Protein 1RO5 (pdb70)

Foldseek 3Di:
DFDKDKDKFKPVPDDPVLQQLLQLLLCVVCPPQAQQPWDADPSGTDDVVSVVTWMKMFMDGPRHTFWMKIKAAQLDDDCCVPPVVVLLVPPDRDHDRQEIEIESTGGHDDDPPPPDDLVVVLVVVLVVLVVSVVSNHFKYKYKAAPVVQVSQVVLQWDKDFSDAFDDRRNTRIHMMITTSDFRRCCSRPVGHDDDDD

GO terms:
  GO:0007165 signal transduction (P, IDA)

Secondary structure (P-SEA, 3-state):
cccccccccccccccaaaaaaaaaaaaaccccccccccccccccccccccccbbbbbbbbcccccccbbbbbbcccccccccccccccccccccccccbbbbccccccccccccccaaaaaaaaaaaaaaaaaaacccbbbbbccaaaaaaaaaaccccccccccccccccbbbbbbbbccaaaaaacccccccccc

Organism: Pseudomonas aeruginosa (strain ATCC 15692 / DSM 22644 / CIP 104116 / JCM 14847 / LMG 12228 / 1C / PRS 101 / PAO1) (NCBI:txid208964)

Radius of gyration: 16.01 Å; Cα contacts (8 Å, |Δi|>4): 377; chains: 1; bounding box: 44×38×42 Å

Nearest PDB structures (foldseek):
  1ro5-assembly1_A  TM=1.005E+00  e=5.277E-44  Pseudomonas aeruginosa
  6wn0-assembly1_A  TM=8.488E-01  e=1.554E-10  Rhodopseudomonas palustris
  1k4j-assembly1_A  TM=7.113E-01  e=9.166E-08  Pantoea stewartii subsp. stewartii
  1kzf-assembly1_A  TM=7.007E-01  e=1.040E-07  Pantoea stewartii subsp. stewartii
  2g0b-assembly1_A  TM=6.571E-01  e=1.618E-07  uncultured bacterium

CATH classification: 3.40.630.30

InterPro domains:
  IPR001690 Autoinducer synthase [PF00765] (13-184)
  IPR001690 Autoinducer synthase [PR01549] (18-37)
  IPR001690 Autoinducer synthase [PR01549] (64-82)
  IPR001690 Autoinducer synthase [PR01549] (97-109)
  IPR001690 Autoinducer synthase [PR01549] (142-163)
  IPR001690 Autoinducer synthase [PS51187] (1-189)
  IPR001690 Autoinducer synthase [PTHR39322] (1-197)
  IPR016181 Acyl-CoA N-acyltransferase [SSF55729] (7-191)
  IPR018311 Autoinducer synthesis, conserved site [PS00949] (22-47)

Solvent-accessible surface area: 10135 Å² total; per-residue (Å²): 101,92,108,56,77,52,67,38,2,151,56,174,124,10,88,161,176,18,4,17,67,1,2,94,5,2,7,122,46,7,124,151,68,171,46,10,90,34,55,66,92,118,113,42,0,43,27,55,27,5,90,74,89,0,30,0,0,0,3,20,16,101,68,75,10,10,0,1,10,1,0,2,45,0,74,26,64,0,3,0,62,79,28,5,63,88,1,12,66,84,107,158,17,27,84,22,94,72,34,11,0,1,5,10,37,0,22,45,112,48,191,146,29,77,68,46,122,78,61,8,13,54,56,2,16,85,21,1,0,122,51,0,43,68,72,90,3,92,12,0,1,0,11,8,25,12,45,39,18,87,45,7,99,177,50,26,9,40,24,52,81,5,14,85,65,67,167,18,16,160,43,129,0,0,1,0,70,0,58,4,60,54,112,0,21,86,35,4,73,68,26,93,52,111,77,153,254

Sequence (197 aa):
GSHMIVQIGRREEFDKKLLGEMHKLRAQVFKERKGWDVSVIDEMEIDGYDALSPYYMLIQEDGQVFGCWRILDTTGPYMLKNTFPELLHGKEAPCSPHIWELSRFAINSGQKGSLGFSDCTLEAMRALARYSLQNDIQTLVTVTTVGVEKMMIRAGLDVSRFGPHLKIGIERAVALRIELNAKTQIALYGGVLVEQR

Structure (mmCIF, N/CA/C/O backbone):
data_1RO5
#
_entry.id   1RO5
#
_cell.length_a   154.900
_cell.length_b   154.900
_cell.length_c   154.900
_cell.angle_alpha   90.00
_cell.angle_beta   90.00
_cell.angle_gamma   90.00
#
_symmetry.space_group_name_H-M   'F 2 3'
#
loop_
_entity.id
_entity.type
_entity.pdbx_description
1 polymer 'Autoinducer synthesis protein lasI'
2 non-polymer 'SULFATE ION'
3 non-polymer 'ZINC ION'
4 water water
#
loop_
_atom_site.group_PDB
_atom_site.id
_atom_site.type_symbol
_atom_site.label_atom_id
_atom_site.label_alt_id
_atom_site.label_comp_id
_atom_site.label_asym_id
_atom_site.label_entity_id
_atom_site.label_seq_id
_atom_site.pdbx_PDB_ins_code
_atom_site.Cartn_x
_atom_site.Cartn_y
_atom_site.Cartn_z
_atom_site.occupancy
_atom_site.B_iso_or_equiv
_atom_site.auth_seq_id
_atom_site.auth_comp_id
_atom_site.auth_asym_id
_atom_site.auth_atom_id
_atom_site.pdbx_PDB_model_num
ATOM 1 N N . GLY A 1 1 ? 26.565 -28.574 -5.453 1.00 40.65 397 GLY A N 1
ATOM 2 C CA . GLY A 1 1 ? 26.841 -29.829 -4.647 1.00 43.16 397 GLY A CA 1
ATOM 3 C C . GLY A 1 1 ? 28.143 -30.562 -4.980 1.00 44.26 397 GLY A C 1
ATOM 4 O O . GLY A 1 1 ? 28.545 -31.489 -4.185 1.00 43.75 397 GLY A O 1
ATOM 5 N N . SER A 1 2 ? 28.779 -30.179 -6.124 1.00 43.10 398 SER A N 1
ATOM 6 C CA . SER A 1 2 ? 30.092 -30.753 -6.588 1.00 46.05 398 SER A CA 1
ATOM 7 C C . SER A 1 2 ? 30.422 -30.092 -7.903 1.00 44.96 398 SER A C 1
ATOM 8 O O . SER A 1 2 ? 31.387 -30.427 -8.571 1.00 46.76 398 SER A O 1
ATOM 11 N N . HIS A 1 3 ? 29.561 -29.196 -8.301 1.00 43.01 399 HIS A N 1
ATOM 12 C CA . HIS A 1 3 ? 29.782 -28.448 -9.496 1.00 41.85 399 HIS A CA 1
ATOM 13 C C . HIS A 1 3 ? 30.526 -27.087 -9.206 1.00 43.61 399 HIS A C 1
ATOM 14 O O . HIS A 1 3 ? 30.767 -26.737 -8.056 1.00 44.73 399 HIS A O 1
ATOM 21 N N . MET A 1 4 ? 30.866 -26.376 -10.287 1.00 43.60 1 MET A N 1
ATOM 22 C CA . MET A 1 4 ? 31.464 -25.070 -10.222 1.00 46.12 1 MET A CA 1
ATOM 23 C C . MET A 1 4 ? 30.404 -23.972 -10.244 1.00 46.00 1 MET A C 1
ATOM 24 O O . MET A 1 4 ? 29.424 -24.018 -11.071 1.00 43.44 1 MET A O 1
ATOM 29 N N . ILE A 1 5 ? 30.569 -23.004 -9.311 1.00 44.71 2 ILE A N 1
ATOM 30 C CA . ILE A 1 5 ? 29.690 -21.832 -9.263 1.00 43.52 2 ILE A CA 1
ATOM 31 C C . ILE A 1 5 ? 30.580 -20.658 -9.591 1.00 44.93 2 ILE A C 1
ATOM 32 O O . ILE A 1 5 ? 31.705 -20.508 -9.012 1.00 44.89 2 ILE A O 1
ATOM 37 N N . VAL A 1 6 ? 30.115 -19.801 -10.498 1.00 43.52 3 VAL A N 1
ATOM 38 C CA . VAL A 1 6 ? 30.838 -18.559 -10.784 1.00 42.77 3 VAL A CA 1
ATOM 39 C C . VAL A 1 6 ? 29.935 -17.368 -10.386 1.00 44.05 3 VAL A C 1
ATOM 40 O O . VAL A 1 6 ? 28.814 -17.308 -10.863 1.00 46.68 3 VAL A O 1
ATOM 44 N N . GLN A 1 7 ? 30.363 -16.452 -9.513 1.00 41.89 4 GLN A N 1
ATOM 45 C CA . GLN A 1 7 ? 29.647 -15.212 -9.332 1.00 42.36 4 GLN A CA 1
ATOM 46 C C . GLN A 1 7 ? 30.369 -13.930 -9.801 1.00 40.79 4 GLN A C 1
ATOM 47 O O . GLN A 1 7 ? 31.558 -13.729 -9.562 1.00 39.99 4 GLN A O 1
ATOM 53 N N . ILE A 1 8 ? 29.631 -13.056 -10.442 1.00 40.82 5 ILE A N 1
ATOM 54 C CA . ILE A 1 8 ? 30.140 -11.804 -10.845 1.00 43.47 5 ILE A CA 1
ATOM 55 C C . ILE A 1 8 ? 29.220 -10.674 -10.413 1.00 46.69 5 ILE A C 1
ATOM 56 O O . ILE A 1 8 ? 28.030 -10.679 -10.737 1.00 49.06 5 ILE A O 1
ATOM 61 N N . GLY A 1 9 ? 29.761 -9.704 -9.664 1.00 46.64 6 GLY A N 1
ATOM 62 C CA . GLY A 1 9 ? 28.979 -8.608 -9.151 1.00 44.40 6 GLY A CA 1
ATOM 63 C C . GLY A 1 9 ? 29.872 -7.556 -8.499 1.00 45.16 6 GLY A C 1
ATOM 64 O O . GLY A 1 9 ? 31.086 -7.743 -8.295 1.00 44.84 6 GLY A O 1
ATOM 65 N N . ARG A 1 10 ? 29.241 -6.473 -8.111 1.00 44.67 7 ARG A N 1
ATOM 66 C CA . ARG A 1 10 ? 29.873 -5.378 -7.448 1.00 45.45 7 ARG A CA 1
ATOM 67 C C . ARG A 1 10 ? 30.169 -5.829 -6.046 1.00 43.44 7 ARG A C 1
ATOM 68 O O . ARG A 1 10 ? 29.497 -6.706 -5.566 1.00 41.65 7 ARG A O 1
ATOM 76 N N . ARG A 1 11 ? 31.229 -5.266 -5.471 1.00 41.08 8 ARG A N 1
ATOM 77 C CA . ARG A 1 11 ? 31.694 -5.586 -4.139 1.00 42.91 8 ARG A CA 1
ATOM 78 C C . ARG A 1 11 ? 30.570 -5.620 -3.157 1.00 46.04 8 ARG A C 1
ATOM 79 O O . ARG A 1 11 ? 30.525 -6.543 -2.394 1.00 45.85 8 ARG A O 1
ATOM 87 N N . GLU A 1 12 ? 29.763 -4.548 -3.124 1.00 50.25 9 GLU A N 1
ATOM 88 C CA . GLU A 1 12 ? 28.569 -4.415 -2.290 1.00 55.76 9 GLU A CA 1
ATOM 89 C C . GLU A 1 12 ? 27.662 -5.662 -2.430 1.00 56.37 9 GLU A C 1
ATOM 90 O O . GLU A 1 12 ? 27.160 -6.098 -1.416 1.00 57.61 9 GLU A O 1
ATOM 96 N N . GLU A 1 13 ? 27.469 -6.242 -3.633 1.00 55.43 10 GLU A N 1
ATOM 97 C CA . GLU A 1 13 ? 26.668 -7.490 -3.777 1.00 55.70 10 GLU A CA 1
ATOM 98 C C . GLU A 1 13 ? 27.225 -8.790 -3.083 1.00 56.52 10 GLU A C 1
ATOM 99 O O . GLU A 1 13 ? 26.586 -9.838 -3.147 1.00 56.70 10 GLU A O 1
ATOM 105 N N . PHE A 1 14 ? 28.392 -8.770 -2.427 1.00 53.67 11 PHE A N 1
ATOM 106 C CA . PHE A 1 14 ? 28.887 -10.050 -1.933 1.00 51.56 11 PHE A CA 1
ATOM 107 C C . PHE A 1 14 ? 28.931 -9.926 -0.439 1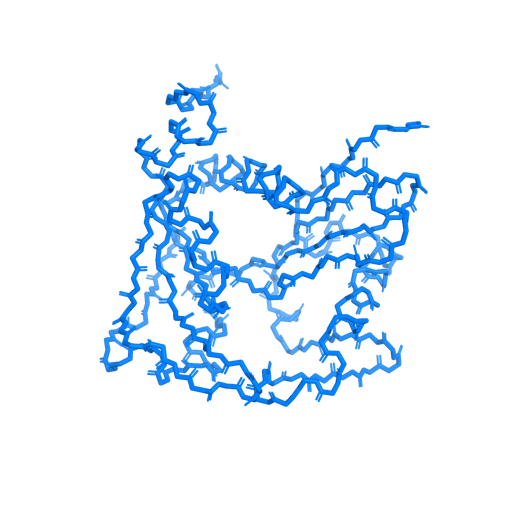.00 53.06 11 PHE A C 1
ATOM 108 O O . PHE A 1 14 ? 29.149 -8.812 0.066 1.00 52.11 11 PHE A O 1
ATOM 116 N N . ASP A 1 15 ? 28.777 -11.084 0.228 1.00 53.58 12 ASP A N 1
ATOM 117 C CA . ASP A 1 15 ? 28.639 -11.251 1.665 1.00 56.95 12 ASP A CA 1
ATOM 118 C C . ASP A 1 15 ? 30.012 -11.000 2.225 1.00 56.36 12 ASP A C 1
ATOM 119 O O . ASP A 1 15 ? 30.979 -11.592 1.735 1.00 57.16 12 ASP A O 1
ATOM 124 N N . LYS A 1 16 ? 30.113 -10.168 3.245 1.00 56.60 13 LYS A N 1
ATOM 125 C CA . LYS A 1 16 ? 31.371 -9.956 4.013 1.00 58.48 13 LYS A CA 1
ATOM 126 C C . LYS A 1 16 ? 32.248 -11.186 4.212 1.00 57.91 13 LYS A C 1
ATOM 127 O O . LYS A 1 16 ? 33.451 -11.070 4.443 1.00 57.79 13 LYS A O 1
ATOM 133 N N . LYS A 1 17 ? 31.644 -12.368 4.135 1.00 57.80 14 LYS A N 1
ATOM 134 C CA . LYS A 1 17 ? 32.344 -13.635 4.359 1.00 57.23 14 LYS A CA 1
ATOM 135 C C . LYS A 1 17 ? 32.974 -14.090 3.084 1.00 52.04 14 LYS A C 1
ATOM 136 O O . LYS A 1 17 ? 34.038 -14.618 3.096 1.00 51.51 14 LYS A O 1
ATOM 142 N N . LEU A 1 18 ? 32.236 -14.028 1.998 1.00 48.63 15 LEU A N 1
ATOM 143 C CA . LEU A 1 18 ? 32.820 -14.368 0.734 1.00 45.62 15 LEU A CA 1
ATOM 144 C C . LEU A 1 18 ? 34.005 -13.419 0.464 1.00 42.91 15 LEU A C 1
ATOM 145 O O . LEU A 1 18 ? 35.074 -13.912 0.082 1.00 42.77 15 LEU A O 1
ATOM 150 N N . LEU A 1 19 ? 33.820 -12.108 0.744 1.00 39.20 16 LEU A N 1
ATOM 151 C CA . LEU A 1 19 ? 34.845 -11.099 0.462 1.00 37.95 16 LEU A CA 1
ATOM 152 C C . LEU A 1 19 ? 36.046 -11.461 1.259 1.00 36.66 16 LEU A C 1
ATOM 153 O O . LEU A 1 19 ? 37.211 -11.344 0.774 1.00 33.75 16 LEU A O 1
ATOM 158 N N . GLY A 1 20 ? 35.819 -11.969 2.466 1.00 38.10 17 GLY A N 1
ATOM 159 C CA . GLY A 1 20 ? 36.980 -12.247 3.340 1.00 36.26 17 GLY A CA 1
ATOM 160 C C . GLY A 1 20 ? 37.704 -13.436 2.763 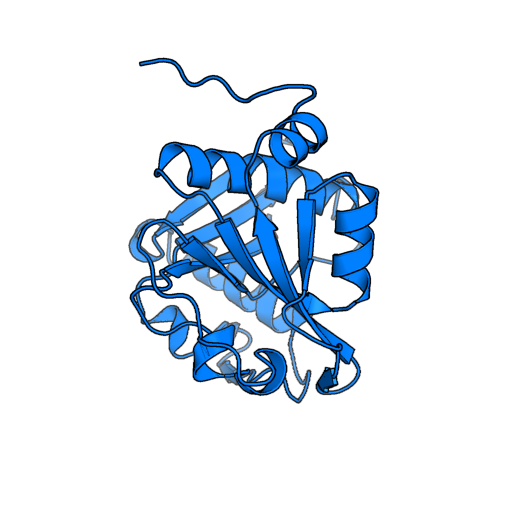1.00 36.11 17 GLY A C 1
ATOM 161 O O . GLY A 1 20 ? 38.916 -13.425 2.709 1.00 34.28 17 GLY A O 1
ATOM 162 N N . GLU A 1 21 ? 37.004 -14.434 2.212 1.00 36.65 18 GLU A N 1
ATOM 163 C CA . GLU A 1 21 ? 37.732 -15.579 1.605 1.00 37.99 18 GLU A CA 1
ATOM 164 C C . GLU A 1 21 ? 38.475 -15.170 0.311 1.00 34.99 18 GLU A C 1
ATOM 165 O O . GLU A 1 21 ? 39.538 -15.721 0.056 1.00 34.28 18 GLU A O 1
ATOM 171 N N . MET A 1 22 ? 37.880 -14.270 -0.505 1.00 31.78 19 MET A N 1
ATOM 172 C CA . MET A 1 22 ? 38.521 -13.744 -1.727 1.00 31.21 19 MET A CA 1
ATOM 173 C C . MET A 1 22 ? 39.863 -13.075 -1.418 1.00 32.71 19 MET A C 1
ATOM 174 O O . MET A 1 22 ? 40.926 -13.376 -1.993 1.00 32.15 19 MET A O 1
ATOM 179 N N . HIS A 1 23 ? 39.848 -12.210 -0.405 1.00 32.86 20 HIS A N 1
ATOM 180 C CA . HIS A 1 23 ? 41.019 -11.409 -0.064 1.00 31.59 20 HIS A CA 1
ATOM 181 C C . HIS A 1 23 ? 42.058 -12.363 0.618 1.00 32.55 20 HIS A C 1
ATOM 182 O O . HIS A 1 23 ? 43.208 -12.067 0.552 1.00 30.13 20 HIS A O 1
ATOM 189 N N . LYS A 1 24 ? 41.609 -13.430 1.313 1.00 31.92 21 LYS A N 1
ATOM 190 C CA . LYS A 1 24 ? 42.545 -14.389 1.904 1.00 35.20 21 LYS A CA 1
ATOM 191 C C . LYS A 1 24 ? 43.226 -15.122 0.746 1.00 35.94 21 LYS A C 1
ATOM 192 O O . LYS A 1 24 ? 44.408 -15.272 0.785 1.00 39.11 21 LYS A O 1
ATOM 198 N N . LEU A 1 25 ? 42.466 -15.569 -0.249 1.00 35.79 22 LEU A N 1
ATOM 199 C CA . LEU A 1 25 ? 43.001 -16.181 -1.473 1.00 36.51 22 LEU A CA 1
ATOM 200 C C . LEU A 1 25 ? 43.963 -15.257 -2.146 1.00 33.56 22 LEU A C 1
ATOM 201 O O . LEU A 1 25 ? 44.999 -15.701 -2.549 1.00 35.48 22 LEU A O 1
ATOM 206 N N . ARG A 1 26 ? 43.649 -13.967 -2.255 1.00 32.58 23 ARG A N 1
ATOM 207 C CA . ARG A 1 26 ? 44.607 -13.031 -2.848 1.00 30.18 23 ARG A CA 1
ATOM 208 C C . ARG A 1 26 ? 45.874 -12.909 -1.987 1.00 31.90 23 ARG A C 1
ATOM 209 O O . ARG A 1 26 ? 46.964 -12.694 -2.549 1.00 29.69 23 ARG A O 1
ATOM 217 N N . ALA A 1 27 ? 45.711 -12.950 -0.641 1.00 31.33 24 ALA A N 1
ATOM 218 C CA . ALA A 1 27 ? 46.909 -12.963 0.213 1.00 35.74 24 ALA A CA 1
ATOM 219 C C . ALA A 1 27 ? 47.764 -14.248 0.007 1.00 39.38 24 ALA A C 1
ATOM 220 O O . ALA A 1 27 ? 49.000 -14.162 -0.038 1.00 38.94 24 ALA A O 1
ATOM 222 N N . GLN A 1 28 ? 47.106 -15.408 -0.136 1.00 40.19 25 GLN A N 1
ATOM 223 C CA . GLN A 1 28 ? 47.826 -16.638 -0.318 1.00 44.82 25 GLN A CA 1
ATOM 224 C C . GLN A 1 28 ? 48.608 -16.551 -1.617 1.00 45.78 25 GLN A C 1
ATOM 225 O O . GLN A 1 28 ? 49.782 -16.967 -1.683 1.00 46.77 25 GLN A O 1
ATOM 231 N N . VAL A 1 29 ? 48.021 -15.875 -2.609 1.00 45.85 26 VAL A N 1
ATOM 232 C CA . VAL A 1 29 ? 48.738 -15.693 -3.874 1.00 44.92 26 VAL A CA 1
ATOM 233 C C . VAL A 1 29 ? 49.778 -14.654 -3.890 1.00 44.84 26 VAL A C 1
ATOM 234 O O . VAL A 1 29 ? 50.845 -14.939 -4.328 1.00 45.46 26 VAL A O 1
ATOM 238 N N . PHE A 1 30 ? 49.439 -13.444 -3.460 1.00 46.19 27 PHE A N 1
ATOM 239 C CA . PHE A 1 30 ? 50.264 -12.222 -3.614 1.00 46.18 27 PHE A CA 1
ATOM 240 C C . PHE A 1 30 ? 51.143 -11.886 -2.395 1.00 48.55 27 PHE A C 1
ATOM 241 O O . PHE A 1 30 ? 51.900 -10.955 -2.457 1.00 45.83 27 PHE A O 1
ATOM 249 N N . LYS A 1 31 ? 50.990 -12.584 -1.274 1.00 53.67 28 LYS A N 1
ATOM 250 C CA . LYS A 1 31 ? 51.792 -12.276 -0.053 1.00 61.05 28 LYS A CA 1
ATOM 251 C C . LYS A 1 31 ? 53.302 -12.181 -0.365 1.00 63.33 28 LYS A C 1
ATOM 252 O O . LYS A 1 31 ? 53.859 -13.067 -1.104 1.00 63.05 28 LYS A O 1
ATOM 258 N N . GLU A 1 32 ? 53.888 -11.095 0.201 1.00 66.32 29 GLU A N 1
ATOM 259 C CA . GLU A 1 32 ? 55.286 -10.626 0.004 1.00 69.77 29 GLU A CA 1
ATOM 260 C C . GLU A 1 32 ? 55.813 -10.570 -1.460 1.00 69.80 29 GLU A C 1
ATOM 261 O O . GLU A 1 32 ? 57.049 -10.321 -1.620 1.00 71.60 29 GLU A O 1
ATOM 267 N N . ARG A 1 33 ? 54.978 -10.846 -2.490 1.00 67.10 30 ARG A N 1
ATOM 268 C CA . ARG A 1 33 ? 55.341 -10.418 -3.852 1.00 65.01 30 ARG A CA 1
ATOM 269 C C . ARG A 1 33 ? 55.647 -8.939 -3.673 1.00 61.63 30 ARG A C 1
ATOM 270 O O . ARG A 1 33 ? 54.799 -8.183 -3.093 1.00 64.80 30 ARG A O 1
ATOM 278 N N . LYS A 1 34 ? 56.869 -8.557 -4.042 1.00 55.44 31 LYS A N 1
ATOM 279 C CA . LYS A 1 34 ? 57.262 -7.171 -4.161 1.00 50.54 31 LYS A CA 1
ATOM 280 C C . LYS A 1 34 ? 57.014 -6.685 -5.566 1.00 44.75 31 LYS A C 1
ATOM 281 O O . LYS A 1 34 ? 56.948 -7.466 -6.530 1.00 41.70 31 LYS A O 1
ATOM 287 N N . GLY A 1 35 ? 56.773 -5.386 -5.641 1.00 41.34 32 GLY A N 1
ATOM 288 C CA . GLY A 1 35 ? 56.612 -4.677 -6.889 1.00 38.75 32 GLY A CA 1
ATOM 289 C C . GLY A 1 35 ? 55.143 -4.623 -7.363 1.00 39.32 32 GLY A C 1
ATOM 290 O O . GLY A 1 35 ? 54.800 -3.771 -8.249 1.00 36.41 32 GLY A O 1
ATOM 291 N N . TRP A 1 36 ? 54.262 -5.465 -6.749 1.00 37.31 33 TRP A N 1
ATOM 292 C CA . TRP A 1 36 ? 52.879 -5.477 -7.213 1.00 37.62 33 TRP A CA 1
ATOM 293 C C . TRP A 1 36 ? 51.961 -4.619 -6.343 1.00 37.62 33 TRP A C 1
ATOM 294 O O . TRP A 1 36 ? 50.658 -4.744 -6.428 1.00 35.94 33 TRP A O 1
ATOM 305 N N . ASP A 1 37 ? 52.616 -3.696 -5.570 1.00 36.72 34 ASP A N 1
ATOM 306 C CA . ASP A 1 37 ? 51.896 -2.786 -4.683 1.00 38.86 34 ASP A CA 1
ATOM 307 C C . ASP A 1 37 ? 50.894 -3.532 -3.763 1.00 38.73 34 ASP A C 1
ATOM 308 O O . ASP A 1 37 ? 49.703 -3.171 -3.682 1.00 38.16 34 ASP A O 1
ATOM 313 N N . VAL A 1 38 ? 51.377 -4.584 -3.112 1.00 37.15 35 VAL A N 1
ATOM 314 C CA . VAL A 1 38 ? 50.621 -5.431 -2.294 1.00 37.92 35 VAL A CA 1
ATOM 315 C C . VAL A 1 38 ? 50.617 -4.930 -0.881 1.00 39.67 35 VAL A C 1
ATOM 316 O O . VAL A 1 38 ? 51.638 -4.506 -0.334 1.00 42.77 35 VAL A O 1
ATOM 320 N N . SER A 1 39 ? 49.460 -5.045 -0.225 1.00 40.08 36 SER A N 1
ATOM 321 C CA . SER A 1 39 ? 49.344 -4.757 1.221 1.00 38.94 36 SER A CA 1
ATOM 322 C C . SER A 1 39 ? 48.471 -5.868 1.764 1.00 38.19 36 SER A C 1
ATOM 323 O O . SER A 1 39 ? 47.366 -6.148 1.222 1.00 37.28 36 SER A O 1
ATOM 326 N N . VAL A 1 40 ? 48.947 -6.494 2.826 1.00 37.77 37 VAL A N 1
ATOM 327 C CA . VAL A 1 40 ? 48.257 -7.591 3.498 1.00 36.49 37 VAL A CA 1
ATOM 328 C C . VAL A 1 40 ? 47.940 -7.029 4.878 1.00 38.00 37 VAL A C 1
ATOM 329 O O . VAL A 1 40 ? 48.776 -6.454 5.522 1.00 38.70 37 VAL A O 1
ATOM 333 N N . ILE A 1 41 ? 46.671 -7.070 5.230 1.00 37.88 38 ILE A N 1
ATOM 334 C CA . ILE A 1 41 ? 46.103 -6.506 6.393 1.00 37.50 38 ILE A CA 1
ATOM 335 C C . ILE A 1 41 ? 45.404 -7.752 6.970 1.00 38.01 38 ILE A C 1
ATOM 336 O O . ILE A 1 41 ? 44.484 -8.329 6.328 1.00 35.39 38 ILE A O 1
ATOM 341 N N . ASP A 1 42 ? 45.828 -8.189 8.170 1.00 38.21 39 ASP A N 1
ATOM 342 C CA . ASP A 1 42 ? 45.068 -9.316 8.830 1.00 38.90 39 ASP A CA 1
ATOM 343 C C . ASP A 1 42 ? 44.874 -10.563 7.896 1.00 37.97 39 ASP A C 1
ATOM 344 O O . ASP A 1 42 ? 43.779 -11.149 7.833 1.00 37.75 39 ASP A O 1
ATOM 349 N N . GLU A 1 43 ? 45.915 -10.908 7.134 1.00 37.77 40 GLU A N 1
ATOM 350 C CA . GLU A 1 43 ? 45.875 -12.059 6.247 1.00 39.50 40 GLU A CA 1
ATOM 351 C C . GLU A 1 43 ? 45.011 -11.847 4.985 1.00 37.65 40 GLU A C 1
ATOM 352 O O . GLU A 1 43 ? 44.702 -12.758 4.264 1.00 36.85 40 GLU A O 1
ATOM 358 N N . MET A 1 44 ? 44.647 -10.620 4.696 1.00 37.20 41 MET A N 1
ATOM 359 C CA . MET A 1 44 ? 43.844 -10.336 3.552 1.00 34.79 41 MET A CA 1
ATOM 360 C C . MET A 1 44 ? 44.599 -9.414 2.691 1.00 34.46 41 MET A C 1
ATOM 361 O O . MET A 1 44 ? 45.093 -8.371 3.169 1.00 34.09 41 MET A O 1
ATOM 366 N N . GLU A 1 45 ? 44.641 -9.685 1.385 1.00 32.93 42 GLU A N 1
ATOM 367 C CA . GLU A 1 45 ? 45.308 -8.702 0.491 1.00 30.22 42 GLU A CA 1
ATOM 368 C C . GLU A 1 45 ? 44.216 -7.773 -0.010 1.00 32.46 42 GLU A C 1
ATOM 369 O O . GLU A 1 45 ? 43.208 -8.233 -0.648 1.00 32.16 42 GLU A O 1
ATOM 375 N N . ILE A 1 46 ? 44.299 -6.499 0.343 1.00 33.18 43 ILE A N 1
ATOM 376 C CA . ILE A 1 46 ? 43.189 -5.547 0.134 1.00 33.10 43 ILE A CA 1
ATOM 377 C C . ILE A 1 46 ? 43.876 -4.257 -0.104 1.00 32.84 43 ILE A C 1
ATOM 378 O O . ILE A 1 46 ? 44.736 -3.950 0.732 1.00 33.92 43 ILE A O 1
ATOM 383 N N . ASP A 1 47 ? 43.441 -3.438 -1.059 1.00 29.42 44 ASP A N 1
ATOM 384 C CA . ASP A 1 47 ? 44.103 -2.133 -1.244 1.00 30.42 44 ASP A CA 1
ATOM 385 C C . ASP A 1 47 ? 43.043 -1.021 -1.550 1.00 29.30 44 ASP A C 1
ATOM 386 O O . ASP A 1 47 ? 41.788 -1.243 -1.509 1.00 29.73 44 ASP A O 1
ATOM 391 N N . GLY A 1 48 ? 43.493 0.145 -1.874 1.00 26.84 45 GLY A N 1
ATOM 392 C CA . GLY A 1 48 ? 42.601 1.275 -2.004 1.00 25.69 45 GLY A CA 1
ATOM 393 C C . GLY A 1 48 ? 41.674 1.110 -3.230 1.00 29.40 45 GLY A C 1
ATOM 394 O O . GLY A 1 48 ? 40.561 1.665 -3.238 1.00 28.25 45 GLY A O 1
ATOM 395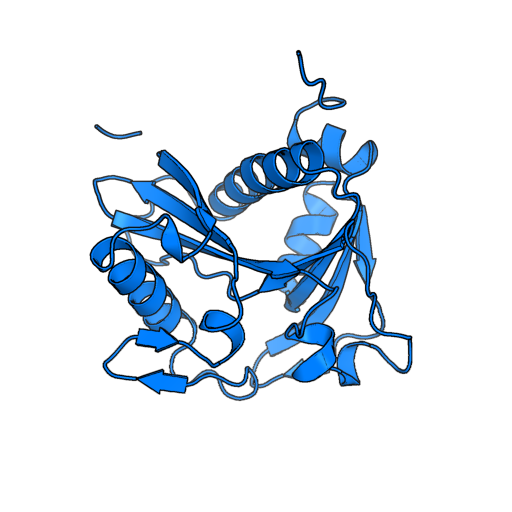 N N . TYR A 1 49 ? 42.088 0.344 -4.254 1.00 29.59 46 TYR A N 1
ATOM 396 C CA . TYR A 1 49 ? 41.211 0.054 -5.389 1.00 27.37 46 TYR A CA 1
ATOM 397 C C . TYR A 1 49 ? 39.968 -0.691 -4.939 1.00 28.06 46 TYR A C 1
ATOM 398 O O . TYR A 1 49 ? 38.968 -0.605 -5.576 1.00 29.33 46 TYR A O 1
ATOM 407 N N . ASP A 1 50 ? 40.036 -1.477 -3.862 1.00 26.43 47 ASP A N 1
ATOM 408 C CA . ASP A 1 50 ? 38.899 -2.199 -3.383 1.00 25.81 47 ASP A CA 1
ATOM 409 C C . ASP A 1 50 ? 37.839 -1.216 -2.814 1.00 25.81 47 ASP A C 1
ATOM 410 O O . ASP A 1 50 ? 36.699 -1.564 -2.596 1.00 26.46 47 ASP A O 1
ATOM 415 N N . ALA A 1 51 ? 38.217 0.001 -2.592 1.00 26.44 48 ALA A N 1
ATOM 416 C CA . ALA A 1 51 ? 37.321 0.969 -2.013 1.00 28.18 48 ALA A CA 1
ATOM 417 C C . ALA A 1 51 ? 36.814 1.828 -3.168 1.00 30.96 48 ALA A C 1
ATOM 418 O O . ALA A 1 51 ? 36.048 2.828 -2.949 1.00 31.40 48 ALA A O 1
ATOM 420 N N . LEU A 1 52 ? 37.124 1.433 -4.416 1.00 31.41 49 LEU A N 1
ATOM 421 C CA . LEU A 1 52 ? 36.687 2.272 -5.558 1.00 32.92 49 LEU A CA 1
ATOM 422 C C . LEU A 1 52 ? 35.629 1.603 -6.364 1.00 34.52 49 LEU A C 1
ATOM 423 O O . LEU A 1 52 ? 35.589 1.704 -7.597 1.00 37.65 49 LEU A O 1
ATOM 428 N N . SER A 1 53 ? 34.737 0.905 -5.710 1.00 37.62 50 SER A N 1
ATOM 429 C CA . SER A 1 53 ? 33.612 0.275 -6.497 1.00 40.34 50 SER A CA 1
ATOM 430 C C . SER A 1 53 ? 34.082 -0.749 -7.579 1.00 38.26 50 SER A C 1
ATOM 431 O O . SER A 1 53 ? 33.672 -0.632 -8.754 1.00 37.07 50 SER A O 1
ATOM 434 N N . PRO A 1 54 ? 34.909 -1.740 -7.193 1.00 35.26 51 PRO A N 1
ATOM 435 C CA . PRO A 1 54 ? 35.317 -2.741 -8.168 1.00 34.43 51 PRO A CA 1
ATOM 436 C C . PRO A 1 54 ? 34.155 -3.738 -8.323 1.00 34.33 51 PRO A C 1
ATOM 437 O O . PRO A 1 54 ? 33.237 -3.747 -7.380 1.00 32.18 51 PRO A O 1
ATOM 441 N N . TYR A 1 55 ? 34.223 -4.570 -9.398 1.00 32.98 52 TYR A N 1
ATOM 442 C CA . TYR A 1 55 ? 33.428 -5.814 -9.484 1.00 33.41 52 TYR A CA 1
ATOM 443 C C . TYR A 1 55 ? 34.407 -6.940 -9.169 1.00 35.22 52 TYR A C 1
ATOM 444 O O . TYR A 1 55 ? 35.624 -6.782 -9.417 1.00 36.56 52 TYR A O 1
ATOM 453 N N . TYR A 1 56 ? 33.908 -8.074 -8.674 1.00 33.26 53 TYR A N 1
ATOM 454 C CA . TYR A 1 56 ? 34.674 -9.249 -8.508 1.00 33.67 53 TYR A CA 1
ATOM 455 C C . TYR A 1 56 ? 34.078 -10.430 -9.293 1.00 35.54 53 TYR A C 1
ATOM 456 O O . TYR A 1 56 ? 32.840 -10.568 -9.428 1.00 36.81 53 TYR A O 1
ATOM 465 N N . MET A 1 57 ? 34.946 -11.284 -9.792 1.00 33.87 54 MET A N 1
ATOM 466 C CA . MET A 1 57 ? 34.480 -12.577 -10.173 1.00 35.32 54 MET A CA 1
ATOM 467 C C . MET A 1 57 ? 35.105 -13.604 -9.214 1.00 33.28 54 MET A C 1
ATOM 468 O O . MET A 1 57 ? 36.317 -13.585 -9.035 1.00 32.09 54 MET A O 1
ATOM 473 N N . LEU A 1 58 ? 34.280 -14.439 -8.609 1.00 34.06 55 LEU A N 1
ATOM 474 C CA . LEU A 1 58 ? 34.652 -15.586 -7.810 1.00 38.07 55 LEU A CA 1
ATOM 475 C C . LEU A 1 58 ? 34.263 -16.941 -8.487 1.00 40.85 55 LEU A C 1
ATOM 476 O O . LEU A 1 58 ? 33.141 -17.063 -9.020 1.00 40.30 55 LEU A O 1
ATOM 481 N N . ILE A 1 59 ? 35.165 -17.928 -8.447 1.00 42.42 56 ILE A N 1
ATOM 482 C CA . ILE A 1 59 ? 34.816 -19.285 -8.847 1.00 45.42 56 ILE A CA 1
ATOM 483 C C . ILE A 1 59 ? 34.776 -20.079 -7.604 1.00 46.65 56 ILE A C 1
ATOM 484 O O . ILE A 1 59 ? 35.676 -20.005 -6.803 1.00 47.72 56 ILE A O 1
ATOM 489 N N . GLN A 1 60 ? 33.722 -20.826 -7.406 1.00 48.94 57 GLN A N 1
ATOM 490 C CA . GLN A 1 60 ? 33.648 -21.677 -6.199 1.00 52.60 57 GLN A CA 1
ATOM 491 C C . GLN A 1 60 ? 33.420 -23.164 -6.458 1.00 54.48 57 GLN A C 1
ATOM 492 O O . GLN A 1 60 ? 32.943 -23.562 -7.499 1.00 52.95 57 GLN A O 1
ATOM 498 N N . GLU A 1 61 ? 33.738 -23.973 -5.449 1.00 58.46 58 GLU A N 1
ATOM 499 C CA . GLU A 1 61 ? 33.734 -25.424 -5.559 1.00 60.50 58 GLU A CA 1
ATOM 500 C C . GLU A 1 61 ? 33.853 -25.927 -4.151 1.00 62.25 58 GLU A C 1
ATOM 501 O O . GLU A 1 61 ? 34.699 -25.449 -3.372 1.00 62.18 58 GLU A O 1
ATOM 507 N N . ASP A 1 62 ? 32.943 -26.847 -3.809 1.00 64.78 59 ASP A N 1
ATOM 508 C CA . ASP A 1 62 ? 32.776 -27.391 -2.451 1.00 67.86 59 ASP A CA 1
ATOM 509 C C . ASP A 1 62 ? 32.749 -26.284 -1.353 1.00 67.06 59 ASP A C 1
ATOM 510 O O . ASP A 1 62 ? 33.370 -26.435 -0.277 1.00 65.95 59 ASP A O 1
ATOM 515 N N . GLY A 1 63 G 32.078 -25.169 -1.675 1.00 66.57 60 GLY A N 1
ATOM 516 C CA . 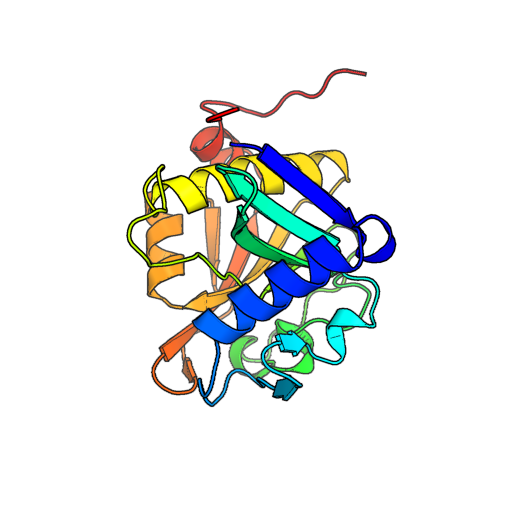GLY A 1 63 G 31.703 -24.179 -0.667 1.00 66.98 60 GLY A CA 1
ATOM 517 C C . GLY A 1 63 G 32.790 -23.144 -0.425 1.00 67.56 60 GLY A C 1
ATOM 518 O O . GLY A 1 63 G 32.928 -22.501 0.618 1.00 67.69 60 GLY A O 1
ATOM 519 N N . GLN A 1 64 ? 34.150 -23.363 -1.445 1.00 54.92 64 GLN A N 1
ATOM 520 C CA . GLN A 1 64 ? 35.306 -22.516 -1.182 1.00 54.19 64 GLN A CA 1
ATOM 521 C C . GLN A 1 64 ? 35.565 -21.741 -2.420 1.00 50.39 64 GLN A C 1
ATOM 522 O O . GLN A 1 64 ? 35.470 -22.318 -3.546 1.00 50.18 64 GLN A O 1
ATOM 528 N N . VAL A 1 65 ? 35.998 -20.491 -2.209 1.00 47.26 65 VAL A N 1
ATOM 529 C CA . VAL A 1 65 ? 36.624 -19.711 -3.302 1.00 43.76 65 VAL A CA 1
ATOM 530 C C . VAL A 1 65 ? 37.896 -20.378 -3.782 1.00 43.26 65 VAL A C 1
ATOM 531 O O . VAL A 1 65 ? 38.801 -20.534 -3.027 1.00 43.39 65 VAL A O 1
ATOM 535 N N . PHE A 1 66 ? 37.953 -20.803 -5.043 1.00 43.34 66 PHE A N 1
ATOM 536 C CA . PHE A 1 66 ? 39.225 -21.324 -5.618 1.00 42.49 66 PHE A CA 1
ATOM 537 C C . PHE A 1 66 ? 39.850 -20.370 -6.596 1.00 39.80 66 PHE A C 1
ATOM 538 O O . PHE A 1 66 ? 40.93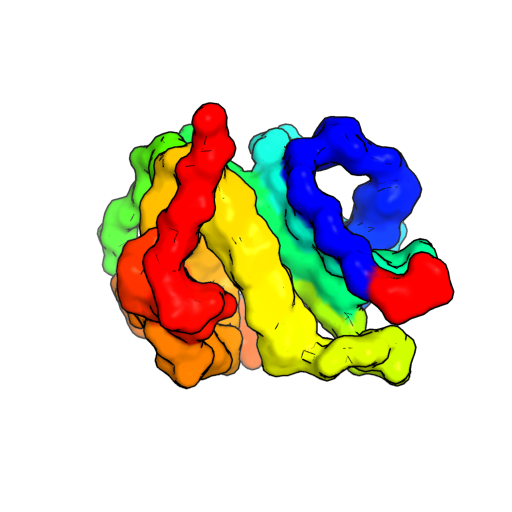9 -20.637 -7.070 1.00 41.96 66 PHE A O 1
ATOM 546 N N . GLY A 1 67 ? 39.189 -19.278 -6.981 1.00 36.88 67 GLY A N 1
ATOM 547 C CA . GLY A 1 67 ? 39.800 -18.377 -7.953 1.00 34.58 67 GLY A CA 1
ATOM 548 C C . GLY A 1 67 ? 39.049 -17.077 -7.884 1.00 35.36 67 GLY A C 1
ATOM 549 O O . GLY A 1 67 ? 37.857 -17.053 -7.534 1.00 37.30 67 GLY A O 1
ATOM 550 N N . CYS A 1 68 ? 39.688 -15.978 -8.205 1.00 35.12 68 CYS A N 1
ATOM 551 C CA . CYS A 1 68 ? 39.030 -14.687 -8.108 1.00 35.40 68 CYS A CA 1
ATOM 552 C C . CYS A 1 68 ? 39.748 -13.706 -8.982 1.00 35.54 68 CYS A C 1
ATOM 553 O O . CYS A 1 68 ? 40.879 -13.910 -9.224 1.00 34.88 68 CYS A O 1
ATOM 556 N N . TRP A 1 69 ? 39.062 -12.669 -9.472 1.00 34.80 69 TRP A N 1
ATOM 557 C CA . TRP A 1 69 ? 39.576 -11.721 -10.382 1.00 34.98 69 TRP A CA 1
ATOM 558 C C . TRP A 1 69 ? 38.861 -10.456 -9.971 1.00 33.99 69 TRP A C 1
ATOM 559 O O . TRP A 1 69 ? 37.706 -10.490 -9.534 1.00 34.25 69 TRP A O 1
ATOM 580 N N . ARG A 1 70 ? 39.511 -9.312 -10.153 1.00 31.84 70 ARG A N 1
ATOM 581 C CA . ARG A 1 70 ? 38.901 -8.015 -9.848 1.00 29.03 70 ARG A CA 1
ATOM 582 C C . ARG A 1 70 ? 38.774 -7.251 -11.184 1.00 29.37 70 ARG A C 1
ATOM 583 O O . ARG A 1 70 ? 39.664 -7.335 -12.054 1.00 32.27 70 ARG A O 1
ATOM 591 N N . ILE A 1 71 ? 37.728 -6.469 -11.308 1.00 29.82 71 ILE A N 1
ATOM 592 C CA . ILE A 1 71 ? 37.457 -5.681 -12.453 1.00 29.37 71 ILE A CA 1
ATOM 593 C C . ILE A 1 71 ? 37.192 -4.255 -12.040 1.00 29.29 71 ILE A C 1
ATOM 594 O O . ILE A 1 71 ? 36.432 -4.007 -11.100 1.00 27.66 71 ILE A O 1
ATOM 599 N N . LEU A 1 72 ? 37.806 -3.297 -12.779 1.00 29.07 72 LEU A N 1
ATOM 600 C CA . LEU A 1 72 ? 37.722 -1.849 -12.440 1.00 29.97 72 LEU A CA 1
ATOM 601 C C . LEU A 1 72 ? 37.390 -1.129 -13.710 1.00 31.53 72 LEU A C 1
ATOM 602 O O . LEU A 1 72 ? 38.015 -1.514 -14.808 1.00 30.60 72 LEU A O 1
ATOM 607 N N . ASP A 1 73 ? 36.468 -0.141 -13.633 1.00 31.29 73 ASP A N 1
ATOM 608 C CA . ASP A 1 73 ? 36.207 0.779 -14.742 1.00 34.01 73 ASP A CA 1
ATOM 609 C C . ASP A 1 73 ? 37.395 1.570 -15.047 1.00 34.39 73 ASP A C 1
ATOM 610 O O . ASP A 1 73 ? 38.105 2.038 -14.126 1.00 34.86 73 ASP A O 1
ATOM 615 N N . THR A 1 74 ? 37.586 1.867 -16.341 1.00 35.47 74 THR A N 1
ATOM 616 C CA . THR A 1 74 ? 38.733 2.708 -16.728 1.00 34.58 74 THR A CA 1
ATOM 617 C C . THR A 1 74 ? 38.414 4.152 -16.710 1.00 35.84 74 THR A C 1
ATOM 618 O O . THR A 1 74 ? 39.301 5.016 -16.982 1.00 36.78 74 THR A O 1
ATOM 622 N N . THR A 1 75 ? 37.136 4.439 -16.539 1.00 37.38 75 THR A N 1
ATOM 623 C CA . THR A 1 75 ? 36.755 5.816 -16.245 1.00 38.03 75 THR A CA 1
ATOM 624 C C . THR A 1 75 ? 37.091 6.248 -14.821 1.00 38.16 75 THR A C 1
ATOM 625 O O . THR A 1 75 ? 36.975 7.435 -14.530 1.00 38.82 75 THR A O 1
ATOM 629 N N . GLY A 1 76 ? 37.454 5.319 -13.933 1.00 38.64 76 GLY A N 1
ATOM 630 C CA . GLY A 1 76 ? 37.928 5.667 -12.579 1.00 37.39 76 GLY A CA 1
ATOM 631 C C . GLY A 1 76 ? 39.399 5.227 -12.481 1.00 38.23 76 GLY A C 1
ATOM 632 O O . GLY A 1 76 ? 40.037 4.944 -13.485 1.00 36.61 76 GLY A O 1
ATOM 633 N N . PRO A 1 77 ? 39.998 5.280 -11.301 1.00 36.90 77 PRO A N 1
ATOM 634 C CA . PRO A 1 77 ? 41.402 4.885 -11.191 1.00 35.49 77 PRO A CA 1
ATOM 635 C C . PRO A 1 77 ? 41.544 3.335 -11.338 1.00 34.44 77 PRO A C 1
ATOM 636 O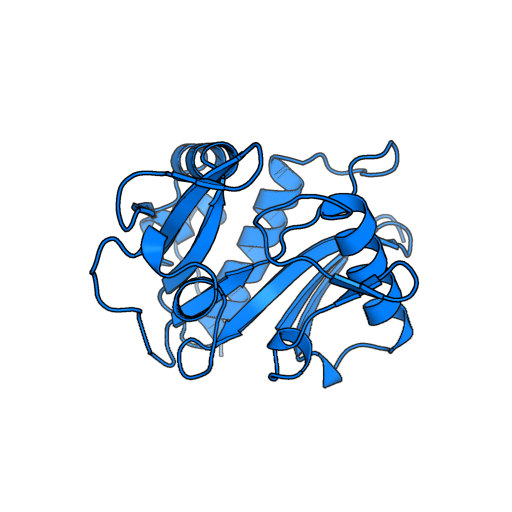 O . PRO A 1 77 ? 40.627 2.630 -10.894 1.00 32.13 77 PRO A O 1
ATOM 640 N N . TYR A 1 78 ? 42.629 2.860 -11.978 1.00 30.77 78 TYR A N 1
ATOM 641 C CA . TYR A 1 78 ? 42.858 1.443 -12.144 1.00 30.84 78 TYR A CA 1
ATOM 642 C C . TYR A 1 78 ? 44.349 1.183 -12.185 1.00 30.09 78 TYR A C 1
ATOM 643 O O . TYR A 1 78 ? 45.115 2.139 -12.303 1.00 29.87 78 TYR A O 1
ATOM 652 N N . MET A 1 79 ? 44.790 -0.070 -11.962 1.00 30.18 79 MET A N 1
ATOM 653 C CA . MET A 1 79 ? 46.203 -0.334 -11.592 1.00 30.26 79 MET A CA 1
ATOM 654 C C . MET A 1 79 ? 47.109 -0.007 -12.825 1.00 32.22 79 MET A C 1
ATOM 655 O O . MET A 1 79 ? 48.235 0.452 -12.648 1.00 33.88 79 MET A O 1
ATOM 660 N N . LEU A 1 80 ? 46.643 -0.163 -14.068 1.00 32.40 80 LEU A N 1
ATOM 661 C CA . LEU A 1 80 ? 47.581 0.017 -15.208 1.00 36.70 80 LEU A CA 1
ATOM 662 C C . LEU A 1 80 ? 47.914 1.536 -15.248 1.00 35.84 80 LEU A C 1
ATOM 663 O O . LEU A 1 80 ? 49.051 1.911 -15.455 1.00 34.67 80 LEU A O 1
ATOM 668 N N . LYS A 1 81 ? 46.899 2.347 -15.005 1.00 36.68 81 LYS A N 1
ATOM 669 C CA . LYS A 1 81 ? 47.008 3.802 -15.133 1.00 37.76 81 LYS A CA 1
ATOM 670 C C . LYS A 1 81 ? 47.673 4.352 -13.911 1.00 37.89 81 LYS A C 1
ATOM 671 O O . LYS A 1 81 ? 48.497 5.274 -14.035 1.00 37.82 81 LYS A O 1
ATOM 677 N N . ASN A 1 82 ? 47.371 3.799 -12.716 1.00 37.60 82 ASN A N 1
ATOM 678 C CA . ASN A 1 82 ? 47.819 4.505 -11.532 1.00 36.85 82 ASN A CA 1
ATOM 679 C C . ASN A 1 82 ? 48.806 3.776 -10.700 1.00 38.75 82 ASN A C 1
ATOM 680 O O . ASN A 1 82 ? 49.191 4.346 -9.709 1.00 41.19 82 ASN A O 1
ATOM 685 N N . THR A 1 83 ? 49.129 2.516 -10.994 1.00 36.32 83 THR A N 1
ATOM 686 C CA . THR A 1 83 ? 50.124 1.823 -10.239 1.00 36.32 83 THR A CA 1
ATOM 687 C C . THR A 1 83 ? 51.259 1.364 -11.210 1.00 36.94 83 THR A C 1
ATOM 688 O O . THR A 1 83 ? 52.461 1.309 -10.848 1.00 36.10 83 THR A O 1
ATOM 692 N N . PHE A 1 84 ? 50.902 1.040 -12.440 1.00 34.26 84 PHE A N 1
ATOM 693 C CA . PHE A 1 84 ? 51.910 0.501 -13.280 1.00 36.72 84 PHE A CA 1
ATOM 694 C C . PHE A 1 84 ? 52.029 1.317 -14.576 1.00 36.70 84 PHE A C 1
ATOM 695 O O . PHE A 1 84 ? 52.207 0.712 -15.621 1.00 35.75 84 PHE A O 1
ATOM 703 N N . PRO A 1 85 ? 52.097 2.635 -14.498 1.00 36.80 85 PRO A N 1
ATOM 704 C CA . PRO A 1 85 ? 52.067 3.431 -15.738 1.00 38.00 85 PRO A CA 1
ATOM 705 C C . PRO A 1 85 ? 53.278 3.150 -16.675 1.00 36.40 85 PRO A C 1
ATOM 706 O O . PRO A 1 85 ? 53.077 3.237 -17.837 1.00 36.74 85 PRO A O 1
ATOM 710 N N . GLU A 1 86 ? 54.448 2.751 -16.196 1.00 38.46 86 GLU A N 1
ATOM 711 C CA . GLU A 1 86 ? 55.620 2.374 -17.050 1.00 39.99 86 GLU A CA 1
ATOM 712 C C . GLU A 1 86 ? 55.231 1.389 -18.122 1.00 40.42 86 GLU A C 1
ATOM 713 O O . GLU A 1 86 ? 55.753 1.415 -19.247 1.00 42.85 86 GLU A O 1
ATOM 719 N N . LEU A 1 87 ? 54.263 0.501 -17.841 1.00 41.11 87 LEU A N 1
ATOM 720 C CA . LEU A 1 87 ? 53.926 -0.532 -18.810 1.00 37.57 87 LEU A CA 1
ATOM 721 C C . LEU A 1 87 ? 53.120 0.042 -19.958 1.00 38.15 87 LEU A C 1
ATOM 722 O O . LEU A 1 87 ? 52.842 -0.650 -20.965 1.00 36.03 87 LEU A O 1
ATOM 727 N N . LEU A 1 88 ? 52.688 1.284 -19.800 1.00 38.46 88 LEU A N 1
ATOM 728 C CA . LEU A 1 88 ? 52.009 1.997 -20.914 1.00 41.12 88 LEU A CA 1
ATOM 729 C C . LEU A 1 88 ? 53.011 2.409 -22.030 1.00 42.09 88 LEU A C 1
ATOM 730 O O . LEU A 1 88 ? 52.596 2.782 -23.112 1.00 43.62 88 LEU A O 1
ATOM 735 N N . HIS A 1 89 ? 54.310 2.449 -21.702 1.00 45.15 89 HIS A N 1
ATOM 736 C CA . HIS A 1 89 ? 55.370 2.929 -22.612 1.00 47.45 89 HIS A CA 1
ATOM 737 C C . HIS A 1 89 ? 55.024 4.309 -23.215 1.00 48.60 89 HIS A C 1
ATOM 738 O O . HIS A 1 89 ? 55.038 4.478 -24.408 1.00 50.96 89 HIS A O 1
ATOM 745 N N . GLY A 1 90 ? 54.593 5.233 -22.379 1.00 49.57 90 GLY A N 1
ATOM 746 C CA . GLY A 1 90 ? 54.281 6.562 -22.855 1.00 49.83 90 GLY A CA 1
ATOM 747 C C . GLY A 1 90 ? 52.974 6.696 -23.620 1.00 49.89 90 GLY A C 1
ATOM 748 O O . GLY A 1 90 ? 52.567 7.835 -23.884 1.00 48.89 90 GLY A O 1
ATOM 749 N N . LYS A 1 91 ? 52.292 5.588 -23.967 1.00 51.29 91 LYS A N 1
ATOM 750 C CA . LYS A 1 91 ? 50.931 5.672 -24.555 1.00 49.68 91 LYS A CA 1
ATOM 751 C C . LYS A 1 91 ? 49.912 6.167 -23.557 1.00 51.78 91 LYS A C 1
ATOM 752 O O . LYS A 1 91 ? 50.126 6.250 -22.285 1.00 52.23 91 LYS A O 1
ATOM 758 N N . GLU A 1 92 ? 48.795 6.599 -24.088 1.00 51.82 92 GLU A N 1
ATOM 759 C CA . GLU A 1 92 ? 47.845 7.174 -23.224 1.00 50.94 92 GLU A CA 1
ATOM 760 C C . GLU A 1 92 ? 47.089 6.008 -22.511 1.00 48.41 92 GLU A C 1
ATOM 761 O O . GLU A 1 92 ? 46.835 4.954 -23.123 1.00 48.40 92 GLU A O 1
ATOM 767 N N . ALA A 1 93 ? 46.720 6.201 -21.236 1.00 44.89 93 ALA A N 1
ATOM 768 C CA . ALA A 1 93 ? 45.948 5.197 -20.469 1.00 42.70 93 ALA A CA 1
ATOM 769 C C . ALA A 1 93 ? 44.534 5.222 -21.017 1.00 41.65 93 ALA A C 1
ATOM 770 O O . ALA A 1 93 ? 43.894 6.298 -21.078 1.00 44.86 93 ALA A O 1
ATOM 772 N N . PRO A 1 94 ? 43.987 4.093 -21.347 1.00 40.13 94 PRO A N 1
ATOM 773 C CA . PRO A 1 94 ? 42.595 4.095 -21.853 1.00 40.18 94 PRO A CA 1
ATOM 774 C C . PRO A 1 94 ? 41.613 4.679 -20.775 1.00 41.57 94 PRO A C 1
ATOM 775 O O . PRO A 1 94 ? 41.899 4.539 -19.545 1.00 41.07 94 PRO A O 1
ATOM 779 N N . CYS A 1 95 ? 40.478 5.253 -21.210 1.00 42.02 95 CYS A N 1
ATOM 780 C CA . CYS A 1 95 ? 39.508 5.810 -20.303 1.00 43.57 95 CYS A CA 1
ATOM 781 C C . CYS A 1 95 ? 38.198 5.748 -21.019 1.00 44.52 95 CYS A C 1
ATOM 782 O O . CYS A 1 95 ? 37.907 6.565 -21.874 1.00 45.06 95 CYS A O 1
ATOM 785 N N . SER A 1 96 ? 37.382 4.751 -20.697 1.00 44.14 96 SER A N 1
ATOM 786 C CA . SER A 1 96 ? 36.180 4.588 -21.460 1.00 43.30 96 SER A CA 1
ATOM 787 C C . SER A 1 96 ? 35.243 3.720 -20.678 1.00 42.68 96 SER A C 1
ATOM 788 O O . SER A 1 96 ? 35.635 2.814 -19.984 1.00 44.47 96 SER A O 1
ATOM 791 N N . PRO A 1 97 ? 33.984 4.003 -20.805 1.00 42.13 97 PRO A N 1
ATOM 792 C CA . PRO A 1 97 ? 32.970 3.173 -20.220 1.00 41.66 97 PRO A CA 1
ATOM 793 C C . PRO A 1 97 ? 32.816 1.849 -20.919 1.00 41.93 97 PRO A C 1
ATOM 794 O O . PRO A 1 97 ? 32.046 1.023 -20.474 1.00 41.61 97 PRO A O 1
ATOM 798 N N . HIS A 1 98 ? 33.512 1.652 -22.012 1.00 42.64 98 HIS A N 1
ATOM 799 C CA . HIS A 1 98 ? 33.419 0.394 -22.756 1.00 42.73 98 HIS A CA 1
ATOM 800 C C . HIS A 1 98 ? 34.693 -0.447 -22.524 1.00 41.71 98 HIS A C 1
ATOM 801 O O . HIS A 1 98 ? 34.878 -1.518 -23.128 1.00 41.98 98 HIS A O 1
ATOM 808 N N . ILE A 1 99 ? 35.582 0.060 -21.677 1.00 38.62 99 ILE A N 1
ATOM 809 C CA . ILE A 1 99 ? 36.766 -0.697 -21.375 1.00 37.32 99 ILE A CA 1
ATOM 810 C C . ILE A 1 99 ? 36.921 -0.843 -19.812 1.00 37.09 99 ILE A C 1
ATOM 811 O O . ILE A 1 99 ? 36.761 0.161 -19.089 1.00 37.48 99 ILE A O 1
ATOM 816 N N . TRP A 1 100 ? 37.309 -2.040 -19.353 1.00 33.84 100 TRP A N 1
ATOM 817 C CA . TRP A 1 100 ? 37.512 -2.355 -17.976 1.00 32.95 100 TRP A CA 1
ATOM 818 C C . TRP A 1 100 ? 38.890 -2.919 -17.831 1.00 32.91 100 TRP A C 1
ATOM 819 O O . TRP A 1 100 ? 39.477 -3.455 -18.762 1.00 35.06 100 TRP A O 1
ATOM 830 N N . GLU A 1 101 ? 39.395 -2.854 -16.637 1.00 32.70 101 GLU A N 1
ATOM 831 C CA . GLU A 1 101 ? 40.646 -3.423 -16.282 1.00 33.32 101 GLU A CA 1
ATOM 832 C C . GLU A 1 101 ? 40.471 -4.624 -15.383 1.00 31.96 101 GLU A C 1
ATOM 833 O O . GLU A 1 101 ? 39.562 -4.636 -14.508 1.00 28.90 101 GLU A O 1
ATOM 839 N N . LEU A 1 102 ? 41.267 -5.671 -15.658 1.00 31.93 102 LEU A N 1
ATOM 840 C CA . LEU A 1 102 ? 41.331 -6.831 -14.804 1.00 30.42 102 LEU A CA 1
ATOM 841 C C . LEU A 1 102 ? 42.611 -6.723 -13.969 1.00 31.25 102 LEU A C 1
ATOM 842 O O . LEU A 1 102 ? 43.697 -6.305 -14.481 1.00 27.80 102 LEU A O 1
ATOM 847 N N . SER A 1 103 ? 42.525 -7.247 -12.727 1.00 30.74 103 SER A N 1
ATOM 848 C CA . SER A 1 103 ? 43.653 -7.248 -11.842 1.00 29.85 103 SER A CA 1
ATOM 849 C C . SER A 1 103 ? 43.553 -8.299 -10.800 1.00 30.30 103 SER A C 1
ATOM 850 O O . SER A 1 103 ? 42.501 -8.878 -10.615 1.00 33.14 103 SER A O 1
ATOM 853 N N . ARG A 1 104 ? 44.632 -8.591 -10.084 1.00 30.35 104 ARG A N 1
ATOM 854 C CA . ARG A 1 104 ? 44.525 -9.544 -8.945 1.00 30.02 104 ARG A CA 1
ATOM 855 C C . ARG A 1 104 ? 43.991 -10.927 -9.303 1.00 32.46 104 ARG A C 1
ATOM 856 O O . ARG A 1 104 ? 43.131 -11.443 -8.600 1.00 31.52 104 ARG A O 1
ATOM 864 N N . PHE A 1 105 ? 44.537 -11.572 -10.349 1.00 33.89 105 PHE A N 1
ATOM 865 C CA . PHE A 1 105 ? 44.199 -12.952 -10.671 1.00 35.59 105 PHE A CA 1
ATOM 866 C C . PHE A 1 105 ? 44.733 -13.809 -9.638 1.00 35.10 105 PHE A C 1
ATOM 867 O O . PHE A 1 105 ? 45.896 -13.902 -9.509 1.00 38.95 105 PHE A O 1
ATOM 882 N N . ALA A 1 106 ? 43.918 -14.531 -8.933 1.00 34.25 106 ALA A N 1
ATOM 883 C CA . ALA A 1 106 ? 44.413 -15.340 -7.861 1.00 34.56 106 ALA A CA 1
ATOM 884 C C . ALA A 1 106 ? 43.668 -16.685 -7.934 1.00 37.32 106 ALA A C 1
ATOM 885 O O . ALA A 1 106 ? 42.438 -16.709 -7.859 1.00 34.10 106 ALA A O 1
ATOM 887 N N . ILE A 1 107 ? 44.427 -17.790 -8.062 1.00 40.56 107 ILE A N 1
ATOM 888 C CA . ILE A 1 107 ? 43.879 -19.166 -8.171 1.00 45.07 107 ILE A CA 1
ATOM 889 C C . ILE A 1 107 ? 44.502 -20.041 -7.122 1.00 46.88 107 ILE A C 1
ATOM 890 O O . ILE A 1 107 ? 45.716 -20.116 -7.008 1.00 47.51 107 ILE A O 1
ATOM 895 N N . ASN A 1 108 ? 43.663 -20.676 -6.337 1.00 51.06 108 ASN A N 1
ATOM 896 C CA . ASN A 1 108 ? 44.136 -21.550 -5.316 1.00 57.18 108 ASN A CA 1
ATOM 897 C C . ASN A 1 108 ? 44.958 -22.680 -5.989 1.00 61.54 108 ASN A C 1
ATOM 898 O O . ASN A 1 108 ? 44.468 -23.450 -6.934 1.00 62.22 108 ASN A O 1
ATOM 903 N N . SER A 1 109 ? 46.202 -22.769 -5.510 1.00 64.58 109 SER A N 1
ATOM 904 C CA . SER A 1 109 ? 47.156 -23.702 -6.120 1.00 69.27 109 SER A CA 1
ATOM 905 C C . SER A 1 109 ? 47.158 -25.191 -5.562 1.00 70.81 109 SER A C 1
ATOM 906 O O . SER A 1 109 ? 47.486 -26.093 -6.382 1.00 71.94 109 SER A O 1
ATOM 909 N N . GLY A 1 110 ? 46.808 -25.395 -4.250 1.00 71.44 110 GLY A N 1
ATOM 910 C CA . GLY A 1 110 ? 46.621 -26.677 -3.563 1.00 74.69 110 GLY A CA 1
ATOM 911 C C . GLY A 1 110 ? 45.939 -27.852 -4.303 1.00 77.86 110 GLY A C 1
ATOM 912 O O . GLY A 1 110 ? 45.572 -27.771 -5.520 1.00 76.84 110 GLY A O 1
ATOM 913 N N . GLN A 1 111 ? 45.770 -28.961 -3.557 1.00 81.48 111 GLN A N 1
ATOM 914 C CA . GLN A 1 111 ? 45.167 -30.270 -4.042 1.00 85.81 111 GLN A CA 1
ATOM 915 C C . GLN A 1 111 ? 43.683 -30.307 -4.506 1.00 88.00 111 GLN A C 1
ATOM 916 O O . GLN A 1 111 ? 43.264 -31.119 -5.403 1.00 87.44 111 GLN A O 1
ATOM 922 N N . LYS A 1 112 ? 42.921 -29.412 -3.867 1.00 90.93 112 LYS A N 1
ATOM 923 C CA . LYS A 1 112 ? 41.468 -29.374 -3.910 1.00 93.12 112 LYS A CA 1
ATOM 924 C C . LYS A 1 112 ? 40.919 -28.617 -5.159 1.00 93.95 112 LYS A C 1
ATOM 925 O O . LYS A 1 112 ? 39.710 -28.641 -5.400 1.00 94.20 112 LYS A O 1
ATOM 931 N N . GLY A 1 113 ? 41.806 -27.984 -5.950 1.00 95.12 113 GLY A N 1
ATOM 932 C CA . GLY A 1 113 ? 41.436 -27.408 -7.243 1.00 96.58 113 GLY A CA 1
ATOM 933 C C . GLY A 1 113 ? 40.931 -28.480 -8.228 1.00 97.65 113 GLY A C 1
ATOM 934 O O . GLY A 1 113 ? 41.733 -29.031 -9.010 1.00 97.88 113 GLY A O 1
ATOM 935 N N . SER A 1 114 ? 39.620 -28.786 -8.199 1.00 97.92 114 SER A N 1
ATOM 936 C CA . SER A 1 114 ? 39.063 -29.955 -8.932 1.00 97.99 114 SER A CA 1
ATOM 937 C C . SER A 1 114 ? 38.791 -29.724 -10.406 1.00 97.43 114 SER A C 1
ATOM 938 O O . SER A 1 114 ? 38.048 -30.489 -10.998 1.00 97.21 114 SER A O 1
ATOM 941 N N . LEU A 1 115 ? 39.311 -28.667 -11.009 1.00 97.50 115 LEU A N 1
ATOM 942 C CA . LEU A 1 115 ? 39.068 -28.511 -12.449 1.00 97.89 115 LEU A CA 1
ATOM 943 C C . LEU A 1 115 ? 40.339 -28.552 -13.298 1.00 97.20 115 LEU A C 1
ATOM 944 O O . LEU A 1 115 ? 40.336 -28.974 -14.472 1.00 97.27 115 LEU A O 1
ATOM 949 N N . GLY A 1 116 ? 41.424 -28.080 -12.720 1.00 96.90 116 GLY A N 1
ATOM 950 C CA . GLY A 1 116 ? 42.618 -27.841 -13.506 1.00 96.23 116 GLY A CA 1
ATOM 951 C C . GLY A 1 116 ? 42.919 -26.394 -13.227 1.00 95.84 116 GLY A C 1
ATOM 952 O O . GLY A 1 116 ? 42.546 -25.863 -12.127 1.00 95.47 116 GLY A O 1
ATOM 953 N N . PHE A 1 117 ? 43.550 -25.757 -14.213 1.00 94.90 117 PHE A N 1
ATOM 954 C CA . PHE A 1 117 ? 44.106 -24.418 -14.042 1.00 94.68 117 PHE A CA 1
ATOM 955 C C . PHE A 1 117 ? 44.269 -23.651 -15.381 1.00 94.70 117 PHE A C 1
ATOM 956 O O . PHE A 1 117 ? 43.921 -22.434 -15.469 1.00 94.87 117 PHE A O 1
ATOM 964 N N . SER A 1 118 ? 44.813 -24.338 -16.410 1.00 93.87 118 SER A N 1
ATOM 965 C CA . SER A 1 118 ? 44.755 -23.823 -17.807 1.00 91.64 118 SER A CA 1
ATOM 966 C C . SER A 1 118 ? 43.285 -23.435 -17.974 1.00 89.31 118 SER A C 1
ATOM 967 O O . SER A 1 118 ? 42.959 -22.268 -18.248 1.00 88.99 118 SER A O 1
ATOM 970 N N . ASP A 1 119 ? 42.428 -24.421 -17.696 1.00 86.20 119 ASP A N 1
ATOM 971 C CA . ASP A 1 119 ? 40.974 -24.343 -17.801 1.00 83.96 119 ASP A CA 1
ATOM 972 C C . ASP A 1 119 ? 40.232 -23.495 -16.778 1.00 81.99 119 ASP A C 1
ATOM 973 O O . ASP A 1 119 ? 39.267 -22.801 -17.134 1.00 82.53 119 ASP A O 1
ATOM 978 N N . CYS A 1 120 ? 40.622 -23.598 -15.510 1.00 78.41 120 CYS A N 1
ATOM 979 C CA . CYS A 1 120 ? 40.021 -22.754 -14.527 1.00 74.52 120 CYS A CA 1
ATOM 980 C C . CYS A 1 120 ? 39.977 -21.384 -15.164 1.00 72.06 120 CYS A C 1
ATOM 981 O O . CYS A 1 120 ? 38.897 -20.765 -15.239 1.00 71.00 120 CYS A O 1
ATOM 984 N N . THR A 1 121 ? 41.126 -20.941 -15.661 1.00 68.24 121 THR A N 1
ATOM 985 C CA . THR A 1 121 ? 41.213 -19.665 -16.341 1.00 66.48 121 THR A CA 1
ATOM 986 C C . THR A 1 121 ? 40.265 -19.511 -17.542 1.00 65.42 121 THR A C 1
ATOM 987 O O . THR A 1 121 ? 39.662 -18.468 -17.712 1.00 65.71 121 THR A O 1
ATOM 991 N N . LEU A 1 122 ? 40.175 -20.544 -18.372 1.00 63.62 122 LEU A N 1
ATOM 992 C CA . LEU A 1 122 ? 39.285 -20.571 -19.496 1.00 62.05 122 LEU A CA 1
ATOM 993 C C . LEU A 1 122 ? 37.911 -20.200 -19.012 1.00 59.29 122 LEU A C 1
ATOM 994 O O . LEU A 1 122 ? 37.291 -19.272 -19.548 1.00 57.39 122 LEU A O 1
ATOM 999 N N . GLU A 1 123 ? 37.439 -20.955 -18.020 1.00 56.75 123 GLU A N 1
ATOM 1000 C CA . GLU A 1 123 ? 36.099 -20.803 -17.544 1.00 56.77 123 GLU A CA 1
ATOM 1001 C C . GLU A 1 123 ? 35.837 -19.388 -17.021 1.00 55.45 123 GLU A C 1
ATOM 1002 O O . GLU A 1 123 ? 34.776 -18.755 -17.302 1.00 54.20 123 GLU A O 1
ATOM 1008 N N . ALA A 1 124 ? 36.823 -18.899 -16.274 1.00 52.86 124 ALA A N 1
ATOM 1009 C CA . ALA A 1 124 ? 36.784 -17.536 -15.834 1.00 52.24 124 ALA A CA 1
ATOM 1010 C C . ALA A 1 124 ? 36.707 -16.605 -16.991 1.00 50.34 124 ALA A C 1
ATOM 1011 O O . ALA A 1 124 ? 36.015 -15.625 -16.920 1.00 51.20 124 ALA A O 1
ATOM 1013 N N . MET A 1 125 ? 37.439 -16.847 -18.042 1.00 49.02 125 MET A N 1
ATOM 1014 C CA . MET A 1 125 ? 37.370 -15.850 -19.079 1.00 50.39 125 MET A CA 1
ATOM 1015 C C . MET A 1 125 ? 36.036 -15.910 -19.888 1.00 49.15 125 MET A C 1
ATOM 1016 O O . MET A 1 125 ? 35.530 -14.860 -20.381 1.00 47.64 125 MET A O 1
ATOM 1021 N N . ARG A 1 126 ? 35.455 -17.122 -19.914 1.00 48.29 126 ARG A N 1
ATOM 1022 C CA . ARG A 1 126 ? 34.196 -17.351 -20.621 1.00 49.72 126 ARG A CA 1
ATOM 1023 C C . ARG A 1 126 ? 33.183 -16.596 -19.905 1.00 47.92 126 ARG A C 1
ATOM 1024 O O . ARG A 1 126 ? 32.390 -15.948 -20.562 1.00 49.33 126 ARG A O 1
ATOM 1032 N N . ALA A 1 127 ? 33.134 -16.751 -18.582 1.00 45.52 127 ALA A N 1
ATOM 1033 C CA . ALA A 1 127 ? 32.101 -16.054 -17.772 1.00 44.15 127 ALA A CA 1
ATOM 1034 C C . ALA A 1 127 ? 32.348 -14.537 -17.781 1.00 42.24 127 ALA A C 1
ATOM 1035 O O . ALA A 1 127 ? 31.411 -13.735 -17.989 1.00 38.35 127 ALA A O 1
ATOM 1037 N N . LEU A 1 128 ? 33.639 -14.163 -17.668 1.00 40.45 128 LEU A N 1
ATOM 1038 C CA . LEU A 1 128 ? 33.975 -12.762 -17.636 1.00 40.93 128 LEU A CA 1
ATOM 1039 C C . LEU A 1 128 ? 33.711 -12.026 -18.943 1.00 39.39 128 LEU A C 1
ATOM 1040 O O . LEU A 1 128 ? 33.143 -10.931 -18.950 1.00 38.88 128 LEU A O 1
ATOM 1045 N N . ALA A 1 129 ? 34.097 -12.643 -20.062 1.00 39.68 129 ALA A N 1
ATOM 1046 C CA . ALA A 1 129 ? 33.938 -11.979 -21.351 1.00 37.52 129 ALA A CA 1
ATOM 1047 C C . ALA A 1 129 ? 32.434 -11.761 -21.711 1.00 38.18 129 ALA A C 1
ATOM 1048 O O . ALA A 1 129 ? 32.049 -10.842 -22.391 1.00 34.83 129 ALA A O 1
ATOM 1050 N N . ARG A 1 130 ? 31.605 -12.641 -21.216 1.00 38.80 130 ARG A N 1
ATOM 1051 C CA . ARG A 1 130 ? 30.195 -12.624 -21.440 1.00 41.79 130 ARG A CA 1
ATOM 1052 C C . ARG A 1 130 ? 29.465 -11.559 -20.617 1.00 42.05 130 ARG A C 1
ATOM 1053 O O . ARG A 1 130 ? 28.583 -10.818 -21.133 1.00 42.44 130 ARG A O 1
ATOM 1061 N N . TYR A 1 131 ? 29.779 -11.528 -19.317 1.00 42.01 131 TYR A N 1
ATOM 1062 C CA . TYR A 1 131 ? 29.344 -10.492 -18.446 1.00 41.05 131 TYR A CA 1
ATOM 1063 C C . TYR A 1 131 ? 29.813 -9.158 -18.965 1.00 39.42 131 TYR A C 1
ATOM 1064 O O . TYR A 1 131 ? 29.091 -8.212 -18.933 1.00 39.46 131 TYR A O 1
ATOM 1073 N N . SER A 1 132 ? 31.020 -9.066 -19.471 1.00 38.51 132 SER A N 1
ATOM 1074 C CA . SER A 1 132 ? 31.438 -7.784 -19.973 1.00 38.90 132 SER A CA 1
ATOM 1075 C C . SER A 1 132 ? 30.688 -7.412 -21.273 1.00 40.40 132 SER A C 1
ATOM 1076 O O . SER A 1 132 ? 30.281 -6.242 -21.484 1.00 40.53 132 SER A O 1
ATOM 1079 N N . LEU A 1 133 ? 30.499 -8.391 -22.147 1.00 39.71 133 LEU A N 1
ATOM 1080 C CA . LEU A 1 133 ? 29.891 -8.094 -23.464 1.00 42.52 133 LEU A CA 1
ATOM 1081 C C . LEU A 1 133 ? 28.417 -7.681 -23.213 1.00 42.58 133 LEU A C 1
ATOM 1082 O O . LEU A 1 133 ? 27.969 -6.738 -23.771 1.00 43.00 133 LEU A O 1
ATOM 1087 N N . GLN A 1 134 ? 27.743 -8.348 -22.285 1.00 44.24 134 GLN A N 1
ATOM 1088 C CA . GLN A 1 134 ? 26.420 -7.944 -21.901 1.00 47.79 134 GLN A CA 1
ATOM 1089 C C . GLN A 1 134 ? 26.326 -6.629 -21.192 1.00 48.61 134 GLN A C 1
ATOM 1090 O O . GLN A 1 134 ? 25.243 -6.159 -20.978 1.00 47.97 134 GLN A O 1
ATOM 1096 N N . ASN A 1 135 ? 27.463 -6.050 -20.784 1.00 49.67 135 ASN A N 1
ATOM 1097 C CA . ASN A 1 135 ? 27.466 -4.723 -20.192 1.00 48.95 135 ASN A CA 1
ATOM 1098 C C . ASN A 1 135 ? 28.136 -3.766 -21.146 1.00 47.24 135 ASN A C 1
ATOM 1099 O O . ASN A 1 135 ? 28.625 -2.786 -20.747 1.00 44.86 135 ASN A O 1
ATOM 1104 N N . ASP A 1 136 ? 28.064 -4.072 -22.438 1.00 48.29 136 ASP A N 1
ATOM 1105 C CA . ASP A 1 136 ? 28.569 -3.213 -23.533 1.00 49.25 136 ASP A CA 1
ATOM 1106 C C . ASP A 1 136 ? 30.078 -2.907 -23.460 1.00 47.22 136 ASP A C 1
ATOM 1107 O O . ASP A 1 136 ? 30.523 -1.783 -23.803 1.00 46.08 136 ASP A O 1
ATOM 1112 N N . ILE A 1 137 ? 30.863 -3.886 -23.031 1.00 45.17 137 ILE A N 1
ATOM 1113 C CA . ILE A 1 137 ? 32.290 -3.654 -22.978 1.00 44.67 137 ILE A CA 1
ATOM 1114 C C . ILE A 1 137 ? 33.020 -4.259 -24.245 1.00 45.07 137 ILE A C 1
ATOM 1115 O O . ILE A 1 137 ? 32.847 -5.452 -24.553 1.00 45.34 137 ILE A O 1
ATOM 1120 N N . GLN A 1 138 ? 33.873 -3.507 -24.927 1.00 44.67 138 GLN A N 1
ATOM 1121 C CA . GLN A 1 138 ? 34.580 -4.116 -26.048 1.00 45.93 138 GLN A CA 1
ATOM 1122 C C . GLN A 1 138 ? 35.991 -4.612 -25.788 1.00 44.53 138 GLN A C 1
ATOM 1123 O O . GLN A 1 138 ? 36.484 -5.395 -26.582 1.00 44.79 138 GLN A O 1
ATOM 1129 N N . THR A 1 139 ? 36.616 -4.142 -24.709 1.00 40.74 139 THR A N 1
ATOM 1130 C CA . THR A 1 139 ? 37.997 -4.356 -24.412 1.00 40.12 139 THR A CA 1
ATOM 1131 C C . THR A 1 139 ? 38.269 -4.532 -22.910 1.00 39.54 139 THR A C 1
ATOM 1132 O O . THR A 1 139 ? 37.811 -3.751 -22.065 1.00 38.55 139 THR A O 1
ATOM 1136 N N . LEU A 1 140 ? 39.084 -5.506 -22.605 1.00 37.61 140 LEU A N 1
ATOM 1137 C CA . LEU A 1 140 ? 39.659 -5.669 -21.293 1.00 37.61 140 LEU A CA 1
ATOM 1138 C C . LEU A 1 140 ? 41.160 -5.351 -21.274 1.00 39.66 140 LEU A C 1
ATOM 1139 O O . LEU A 1 140 ? 41.932 -5.798 -22.173 1.00 42.48 140 LEU A O 1
ATOM 1144 N N . VAL A 1 141 ? 41.629 -4.515 -20.349 1.00 37.58 141 VAL A N 1
ATOM 1145 C CA . VAL A 1 141 ? 43.048 -4.360 -20.221 1.00 35.07 141 VAL A CA 1
ATOM 1146 C C . VAL A 1 141 ? 43.515 -4.983 -18.879 1.00 35.47 141 VAL A C 1
ATOM 1147 O O . VAL A 1 141 ? 42.715 -5.179 -17.963 1.00 34.98 141 VAL A O 1
ATOM 1151 N N . THR A 1 142 ? 44.778 -5.355 -18.777 1.00 32.21 142 THR A N 1
ATOM 1152 C CA . THR A 1 142 ? 45.265 -5.903 -17.528 1.00 31.85 142 THR A CA 1
ATOM 1153 C C . THR A 1 142 ? 46.789 -5.832 -17.482 1.00 31.62 142 THR A C 1
ATOM 1154 O O . THR A 1 142 ? 47.445 -5.845 -18.508 1.00 32.64 142 THR A O 1
ATOM 1158 N N . VAL A 1 143 ? 47.360 -5.804 -16.301 1.00 32.61 143 VAL A N 1
ATOM 1159 C CA . VAL A 1 1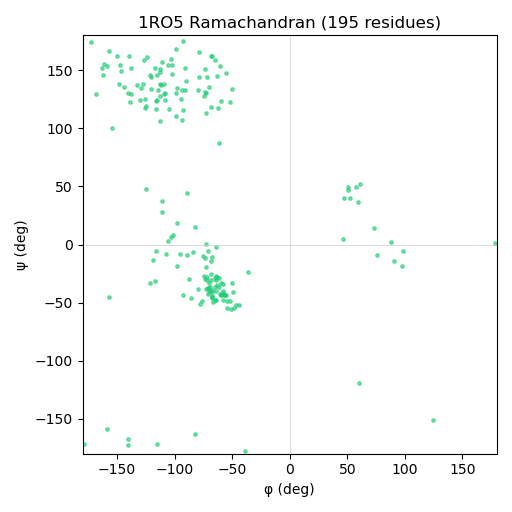43 ? 48.793 -6.011 -16.112 1.00 31.17 143 VAL A CA 1
ATOM 1160 C C . VAL A 1 143 ? 48.909 -7.410 -15.552 1.00 34.17 143 VAL A C 1
ATOM 1161 O O . VAL A 1 143 ? 48.378 -7.688 -14.462 1.00 36.28 143 VAL A O 1
ATOM 1165 N N . THR A 1 144 ? 49.565 -8.287 -16.301 1.00 32.89 144 THR A N 1
ATOM 1166 C CA . THR A 1 144 ? 49.724 -9.650 -15.865 1.00 34.03 144 THR A CA 1
ATOM 1167 C C . THR A 1 144 ? 51.183 -10.101 -16.252 1.00 36.37 144 THR A C 1
ATOM 1168 O O . THR A 1 144 ? 52.076 -9.209 -16.502 1.00 36.54 144 THR A O 1
ATOM 1172 N N . THR A 1 145 ? 51.509 -11.407 -16.192 1.00 36.28 145 THR A N 1
ATOM 1173 C CA . THR A 1 145 ? 52.851 -11.812 -16.575 1.00 34.17 145 THR A CA 1
ATOM 1174 C C . THR A 1 145 ? 52.868 -12.331 -18.007 1.00 35.88 145 THR A C 1
ATOM 1175 O O . THR A 1 145 ? 51.803 -12.726 -18.642 1.00 32.25 145 THR A O 1
ATOM 1179 N N . VAL A 1 146 ? 54.111 -12.467 -18.475 1.00 36.46 146 VAL A N 1
ATOM 1180 C CA . VAL A 1 146 ? 54.338 -12.990 -19.826 1.00 39.30 146 VAL A CA 1
ATOM 1181 C C . VAL A 1 146 ? 53.781 -14.361 -20.019 1.00 39.49 146 VAL A C 1
ATOM 1182 O O . VAL A 1 146 ? 53.296 -14.704 -21.108 1.00 37.97 146 VAL A O 1
ATOM 1186 N N . GLY A 1 147 ? 53.822 -15.145 -18.928 1.00 42.87 147 GLY A N 1
ATOM 1187 C CA . GLY A 1 147 ? 53.218 -16.493 -18.827 1.00 41.07 147 GLY A CA 1
ATOM 1188 C C . GLY A 1 147 ? 51.747 -16.432 -19.186 1.00 42.27 147 GLY A C 1
ATOM 1189 O O . GLY A 1 147 ? 51.238 -17.192 -20.038 1.00 42.98 147 GLY A O 1
ATOM 1190 N N . VAL A 1 148 ? 50.995 -15.569 -18.511 1.00 41.61 148 VAL A N 1
ATOM 1191 C CA . VAL A 1 148 ? 49.547 -15.586 -18.739 1.00 39.62 148 VAL A CA 1
ATOM 1192 C C . VAL A 1 148 ? 49.314 -15.022 -20.163 1.00 39.67 148 VAL A C 1
ATOM 1193 O O . VAL A 1 148 ? 48.386 -15.404 -20.843 1.00 38.39 148 VAL A O 1
ATOM 1197 N N . GLU A 1 149 ? 50.156 -14.085 -20.578 1.00 39.22 149 GLU A N 1
ATOM 1198 C CA . GLU A 1 149 ? 50.018 -13.546 -21.927 1.00 40.82 149 GLU A CA 1
ATOM 1199 C C . GLU A 1 149 ? 50.041 -14.700 -22.957 1.00 43.11 149 GLU A C 1
ATOM 1200 O O . GLU A 1 149 ? 49.109 -14.832 -23.820 1.00 41.48 149 GLU A O 1
ATOM 1206 N N . LYS A 1 150 ? 51.029 -15.594 -22.827 1.00 45.48 150 LYS A N 1
ATOM 1207 C CA . LYS A 1 150 ? 51.105 -16.703 -23.807 1.00 48.56 150 LYS A CA 1
ATOM 1208 C C . LYS A 1 150 ? 50.029 -17.704 -23.614 1.00 48.36 150 LYS A C 1
ATOM 1209 O O . LYS A 1 150 ? 49.489 -18.224 -24.561 1.00 48.09 150 LYS A O 1
ATOM 1215 N N . MET A 1 151 ? 49.555 -17.849 -22.406 1.00 48.11 151 MET A N 1
ATOM 1216 C CA . MET A 1 151 ? 48.504 -18.801 -22.215 1.00 49.21 151 MET A CA 1
ATOM 1217 C C . MET A 1 151 ? 47.244 -18.318 -23.023 1.00 50.98 151 MET A C 1
ATOM 1218 O O . MET A 1 151 ? 46.452 -19.122 -23.580 1.00 51.34 151 MET A O 1
ATOM 1223 N N . MET A 1 152 ? 47.155 -17.000 -23.209 1.00 51.07 152 MET A N 1
ATOM 1224 C CA . MET A 1 152 ? 46.000 -16.380 -23.775 1.00 49.86 152 MET A CA 1
ATOM 1225 C C . MET A 1 152 ? 46.255 -16.290 -25.244 1.00 49.88 152 MET A C 1
ATOM 1226 O O . MET A 1 152 ? 45.339 -16.570 -25.976 1.00 48.71 152 MET A O 1
ATOM 1231 N N . ILE A 1 153 ? 47.445 -15.895 -25.715 1.00 50.59 153 ILE A N 1
ATOM 1232 C CA . ILE A 1 153 ? 47.639 -15.906 -27.172 1.00 53.68 153 ILE A CA 1
ATOM 1233 C C . ILE A 1 153 ? 47.404 -17.366 -27.755 1.00 54.30 153 ILE A C 1
ATOM 1234 O O . ILE A 1 153 ? 46.896 -17.501 -28.834 1.00 53.91 153 ILE A O 1
ATOM 1239 N N . ARG A 1 154 ? 47.760 -18.410 -27.010 1.00 54.63 154 ARG A N 1
ATOM 1240 C CA . ARG A 1 154 ? 47.603 -19.784 -27.393 1.00 56.48 154 ARG A CA 1
ATOM 1241 C C . ARG A 1 154 ? 46.136 -20.233 -27.402 1.00 56.58 154 ARG A C 1
ATOM 1242 O O . ARG A 1 154 ? 45.740 -21.116 -28.215 1.00 57.02 154 ARG A O 1
ATOM 1250 N N . ALA A 1 155 ? 45.359 -19.744 -26.448 1.00 53.97 155 ALA A N 1
ATOM 1251 C CA . ALA A 1 155 ? 43.981 -20.180 -26.411 1.00 52.60 155 ALA A CA 1
ATOM 1252 C C . ALA A 1 155 ? 43.169 -19.522 -27.582 1.00 51.43 155 ALA A C 1
ATOM 1253 O O . ALA A 1 155 ? 41.954 -19.769 -27.696 1.00 51.66 155 ALA A O 1
ATOM 1255 N N . GLY A 1 156 ? 43.830 -18.714 -28.407 1.00 48.79 156 GLY A N 1
ATOM 1256 C CA . GLY A 1 156 ? 43.183 -18.042 -29.501 1.00 50.64 156 GLY A CA 1
ATOM 1257 C C . GLY A 1 156 ? 42.733 -16.583 -29.349 1.00 51.77 156 GLY A C 1
ATOM 1258 O O . GLY A 1 156 ? 42.323 -15.974 -30.372 1.00 51.90 156 GLY A O 1
ATOM 1259 N N . LEU A 1 157 ? 42.843 -15.985 -28.146 1.00 49.19 157 LEU A N 1
ATOM 1260 C CA . LEU A 1 157 ? 42.240 -14.686 -27.902 1.00 47.32 157 LEU A CA 1
ATOM 1261 C C . LEU A 1 157 ? 42.946 -13.669 -28.716 1.00 47.01 157 LEU A C 1
ATOM 1262 O O . LEU A 1 157 ? 44.070 -13.859 -29.177 1.00 46.19 157 LEU A O 1
ATOM 1267 N N . ASP A 1 158 ? 42.306 -12.524 -28.887 1.00 46.61 158 ASP A N 1
ATOM 1268 C CA . ASP A 1 158 ? 42.963 -11.529 -29.635 1.00 46.06 158 ASP A CA 1
ATOM 1269 C C . ASP A 1 158 ? 43.569 -10.598 -28.566 1.00 46.90 158 ASP A C 1
ATOM 1270 O O . ASP A 1 158 ? 42.838 -9.870 -27.903 1.00 48.18 158 ASP A O 1
ATOM 1275 N N . VAL A 1 159 ? 44.894 -10.591 -28.437 1.00 46.36 159 VAL A N 1
ATOM 1276 C CA . VAL A 1 159 ? 45.602 -10.044 -27.297 1.00 44.95 159 VAL A CA 1
ATOM 1277 C C . VAL A 1 159 ? 46.796 -9.349 -27.806 1.00 44.68 159 VAL A C 1
ATOM 1278 O O . VAL A 1 159 ? 47.564 -9.900 -28.642 1.00 44.76 159 VAL A O 1
ATOM 1282 N N . SER A 1 160 ? 46.989 -8.117 -27.360 1.00 43.50 160 SER A N 1
ATOM 1283 C CA . SER A 1 160 ? 48.114 -7.382 -27.880 1.00 42.91 160 SER A CA 1
ATOM 1284 C C . SER A 1 160 ? 48.647 -6.679 -26.644 1.00 42.32 160 SER A C 1
ATOM 1285 O O . SER A 1 160 ? 47.958 -6.664 -25.652 1.00 43.32 160 SER A O 1
ATOM 1288 N N . ARG A 1 161 ? 49.868 -6.210 -26.684 1.00 39.76 161 ARG A N 1
ATOM 1289 C CA . ARG A 1 161 ? 50.511 -5.597 -25.601 1.00 41.41 161 ARG A CA 1
ATOM 1290 C C . ARG A 1 161 ? 50.756 -4.101 -25.893 1.00 42.76 161 ARG A C 1
ATOM 1291 O O . ARG A 1 161 ? 50.777 -3.664 -27.033 1.00 44.04 161 ARG A O 1
ATOM 1299 N N . PHE A 1 162 ? 50.796 -3.281 -24.853 1.00 42.42 162 PHE A N 1
ATOM 1300 C CA . PHE A 1 162 ? 51.062 -1.858 -24.952 1.00 41.44 162 PHE A CA 1
ATOM 1301 C C . PHE A 1 162 ? 52.543 -1.559 -25.307 1.00 43.64 162 PHE A C 1
ATOM 1302 O O . PHE A 1 162 ? 52.866 -0.501 -25.871 1.00 45.62 162 PHE A O 1
ATOM 1310 N N . GLY A 1 163 ? 53.459 -2.424 -24.884 1.00 42.70 163 GLY A N 1
ATOM 1311 C CA . GLY A 1 163 ? 54.848 -2.226 -25.100 1.00 43.31 163 GLY A CA 1
ATOM 1312 C C . GLY A 1 163 ? 55.606 -3.426 -24.516 1.00 45.88 163 GLY A C 1
ATOM 1313 O O . GLY A 1 163 ? 55.035 -4.437 -24.128 1.00 45.93 163 GLY A O 1
ATOM 1314 N N . PRO A 1 164 ? 56.928 -3.329 -24.467 1.00 46.13 164 PRO A N 1
ATOM 1315 C CA . PRO A 1 164 ? 57.769 -4.445 -23.928 1.00 46.13 164 PRO A CA 1
ATOM 1316 C C . PRO A 1 164 ? 57.374 -4.877 -22.488 1.00 44.33 164 PRO A 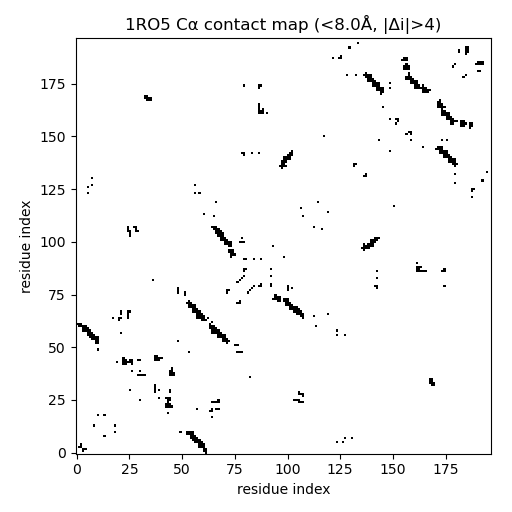C 1
ATOM 1317 O O . PRO A 1 164 ? 56.983 -3.995 -21.740 1.00 45.93 164 PRO A O 1
ATOM 1321 N N . HIS A 1 165 ? 57.507 -6.152 -22.115 1.00 41.25 165 HIS A N 1
ATOM 1322 C CA . HIS A 1 165 ? 57.407 -6.547 -20.734 1.00 39.52 165 HIS A CA 1
ATOM 1323 C C . HIS A 1 165 ? 58.559 -5.931 -19.881 1.00 40.33 165 HIS A C 1
ATOM 1324 O O . HIS A 1 165 ? 59.599 -5.576 -20.438 1.00 39.53 165 HIS A O 1
ATOM 1331 N N . LEU A 1 166 ? 58.379 -5.840 -18.549 1.00 38.92 166 LEU A N 1
ATOM 1332 C CA . LEU A 1 166 ? 59.346 -5.238 -17.627 1.00 41.27 166 LEU A CA 1
ATOM 1333 C C . LEU A 1 166 ? 59.425 -6.135 -16.398 1.00 41.00 166 LEU A C 1
ATOM 1334 O O . LEU A 1 166 ? 58.485 -6.856 -16.101 1.00 42.04 166 LEU A O 1
ATOM 1339 N N . LYS A 1 167 ? 60.560 -6.139 -15.741 1.00 40.56 167 LYS A N 1
ATOM 1340 C CA . LYS A 1 167 ? 60.707 -6.906 -14.547 1.00 42.11 167 LYS A CA 1
ATOM 1341 C C . LYS A 1 167 ? 59.924 -6.209 -13.425 1.00 42.87 167 LYS A C 1
ATOM 1342 O O . LYS A 1 167 ? 60.260 -5.093 -12.992 1.00 41.77 167 LYS A O 1
ATOM 1348 N N . ILE A 1 168 ? 58.863 -6.863 -12.965 1.00 41.87 168 ILE A N 1
ATOM 1349 C CA . ILE A 1 168 ? 58.203 -6.343 -11.777 1.00 42.44 168 ILE A CA 1
ATOM 1350 C C . ILE A 1 168 ? 58.334 -7.365 -10.686 1.00 39.25 168 ILE A C 1
ATOM 1351 O O . ILE A 1 168 ? 57.796 -8.480 -10.804 1.00 36.93 168 ILE A O 1
ATOM 1356 N N . GLY A 1 169 ? 59.038 -6.990 -9.610 1.00 40.11 169 GLY A N 1
ATOM 1357 C CA . GLY A 1 169 ? 59.385 -7.943 -8.543 1.00 36.91 169 GLY A CA 1
ATOM 1358 C C . GLY A 1 169 ? 60.227 -9.082 -9.135 1.00 40.53 169 GLY A C 1
ATOM 1359 O O . GLY A 1 169 ? 61.279 -8.844 -9.782 1.00 39.82 169 GLY A O 1
ATOM 1360 N N . ILE A 1 170 ? 59.741 -10.326 -9.051 1.00 41.96 170 ILE A N 1
ATOM 1361 C CA . ILE A 1 170 ? 60.503 -11.461 -9.622 1.00 42.13 170 ILE A CA 1
ATOM 1362 C C . ILE A 1 170 ? 59.853 -11.874 -10.938 1.00 40.30 170 ILE A C 1
ATOM 1363 O O . ILE A 1 170 ? 60.203 -12.937 -11.502 1.00 40.20 170 ILE A O 1
ATOM 1368 N N . GLU A 1 171 ? 58.849 -11.095 -11.396 1.00 37.26 171 GLU A N 1
ATOM 1369 C CA . GLU A 1 171 ? 58.120 -11.479 -12.640 1.00 35.46 171 GLU A CA 1
ATOM 1370 C C . GLU A 1 171 ? 58.581 -10.606 -13.845 1.00 36.24 171 GLU A C 1
ATOM 1371 O O . GLU A 1 171 ? 59.113 -9.492 -13.660 1.00 36.17 171 GLU A O 1
ATOM 1377 N N . ARG A 1 172 ? 58.335 -11.126 -15.052 1.00 35.70 172 ARG A N 1
ATOM 1378 C CA . ARG A 1 172 ? 58.281 -10.349 -16.270 1.00 35.73 172 ARG A CA 1
ATOM 1379 C C . ARG A 1 172 ? 56.858 -9.964 -16.527 1.00 35.34 172 ARG A C 1
ATOM 1380 O O . ARG A 1 172 ? 56.023 -10.772 -16.896 1.00 36.55 172 ARG A O 1
ATOM 1388 N N . ALA A 1 173 ? 56.553 -8.721 -16.330 1.00 34.65 173 ALA A N 1
ATOM 1389 C CA . ALA A 1 173 ? 55.131 -8.301 -16.367 1.00 34.06 173 ALA A CA 1
ATOM 1390 C C . ALA A 1 173 ? 54.907 -7.562 -17.649 1.00 34.20 173 ALA A C 1
ATOM 1391 O O . ALA A 1 173 ? 55.843 -6.988 -18.153 1.00 34.69 173 ALA A O 1
ATOM 1393 N N . VAL A 1 174 ? 53.677 -7.529 -18.164 1.00 33.83 174 VAL A N 1
ATOM 1394 C CA . VAL A 1 174 ? 53.361 -6.792 -19.341 1.00 32.32 174 VAL A CA 1
ATOM 1395 C C . VAL A 1 174 ? 51.926 -6.291 -19.192 1.00 33.30 174 VAL A C 1
ATOM 1396 O O . VAL A 1 174 ? 51.137 -6.922 -18.490 1.00 34.00 174 VAL A O 1
ATOM 1400 N N . ALA A 1 175 ? 51.558 -5.190 -19.867 1.00 33.94 175 ALA A N 1
ATOM 1401 C CA . ALA A 1 175 ? 50.187 -4.670 -19.993 1.00 32.79 175 ALA A CA 1
ATOM 1402 C C . ALA A 1 175 ? 49.586 -5.193 -21.274 1.00 35.29 175 ALA A C 1
ATOM 1403 O O . ALA A 1 175 ? 50.145 -4.975 -22.375 1.00 35.56 175 ALA A O 1
ATOM 1405 N N . LEU A 1 176 ? 48.417 -5.836 -21.156 1.00 34.06 176 LEU A N 1
ATOM 1406 C CA . LEU A 1 176 ? 47.771 -6.365 -22.293 1.00 33.19 176 LEU A CA 1
ATOM 1407 C C . LEU A 1 176 ? 46.456 -5.654 -22.628 1.00 34.12 176 LEU A C 1
ATOM 1408 O O . LEU A 1 176 ? 45.743 -5.231 -21.744 1.00 33.89 176 LEU A O 1
ATOM 1413 N N . ARG A 1 177 ? 46.105 -5.587 -23.904 1.00 36.28 177 ARG A N 1
ATOM 1414 C CA . ARG A 1 177 ? 44.700 -5.336 -24.300 1.00 40.24 177 ARG A CA 1
ATOM 1415 C C . ARG A 1 177 ? 43.991 -6.538 -24.896 1.00 39.80 177 ARG A C 1
ATOM 1416 O O . ARG A 1 177 ? 44.571 -7.171 -25.732 1.00 41.60 177 ARG A O 1
ATOM 1424 N N . ILE A 1 178 ? 42.840 -6.963 -24.354 1.00 39.41 178 ILE A N 1
ATOM 1425 C CA . ILE A 1 178 ? 42.237 -8.199 -24.768 1.00 39.50 178 ILE A CA 1
ATOM 1426 C C . ILE A 1 178 ? 40.977 -7.690 -25.449 1.00 40.67 178 ILE A C 1
ATOM 1427 O O . ILE A 1 178 ? 40.060 -7.260 -24.731 1.00 41.87 178 ILE A O 1
ATOM 1432 N N . GLU A 1 179 ? 40.898 -7.726 -26.801 1.00 40.21 179 GLU A N 1
ATOM 1433 C CA . GLU A 1 179 ? 39.681 -7.290 -27.532 1.00 38.77 179 GLU A CA 1
ATOM 1434 C C . GLU A 1 179 ? 38.610 -8.312 -27.401 1.00 39.12 179 GLU A C 1
ATOM 1435 O O . GLU A 1 179 ? 38.861 -9.514 -27.605 1.00 40.12 179 GLU A O 1
ATOM 1441 N N . LEU A 1 180 ? 37.419 -7.926 -26.979 1.00 37.70 180 LEU A N 1
ATOM 1442 C CA . LEU A 1 180 ? 36.381 -8.995 -26.890 1.00 39.60 180 LEU A CA 1
ATOM 1443 C C . LEU A 1 180 ? 35.580 -9.159 -28.259 1.00 40.20 180 LEU A C 1
ATOM 1444 O O . LEU A 1 180 ? 34.337 -9.256 -28.280 1.00 37.92 180 LEU A O 1
ATOM 1449 N N . ASN A 1 181 ? 36.320 -9.150 -29.372 1.00 40.58 181 ASN A N 1
ATOM 1450 C CA . ASN A 1 181 ? 35.722 -9.222 -30.689 1.00 40.88 181 ASN A CA 1
ATOM 1451 C C . ASN A 1 181 ? 35.417 -10.696 -31.021 1.00 44.04 181 ASN A C 1
ATOM 1452 O O . ASN A 1 181 ? 35.376 -11.639 -30.169 1.00 44.47 181 ASN A O 1
ATOM 1457 N N . ALA A 1 182 ? 35.210 -10.901 -32.323 1.00 47.60 182 ALA A N 1
ATOM 1458 C CA . ALA A 1 182 ? 34.779 -12.149 -32.927 1.00 45.36 182 ALA A CA 1
ATOM 1459 C C . ALA A 1 182 ? 35.835 -13.206 -32.718 1.00 43.89 182 ALA A C 1
ATOM 1460 O O . ALA A 1 182 ? 35.529 -14.410 -32.326 1.00 44.45 182 ALA A O 1
ATOM 1462 N N . LYS A 1 183 ? 37.080 -12.827 -33.007 1.00 42.14 183 LYS A N 1
ATOM 1463 C CA . LYS A 1 183 ? 38.134 -13.820 -32.836 1.00 43.24 183 LYS A CA 1
ATOM 1464 C C . LYS A 1 183 ? 38.179 -14.440 -31.371 1.00 43.87 183 LYS A C 1
ATOM 1465 O O . LYS A 1 183 ? 38.186 -15.770 -31.132 1.00 44.60 183 LYS A O 1
ATOM 1471 N N . THR A 1 184 ? 38.039 -13.513 -30.381 1.00 41.75 184 THR A N 1
ATOM 1472 C CA . THR A 1 184 ? 38.001 -13.902 -28.934 1.00 39.53 184 THR A CA 1
ATOM 1473 C C . THR A 1 184 ? 36.819 -14.712 -28.664 1.00 38.55 184 THR A C 1
ATOM 1474 O O . THR A 1 184 ? 36.858 -15.736 -27.974 1.00 37.08 184 THR A O 1
ATOM 1478 N N . GLN A 1 185 ? 35.711 -14.211 -29.153 1.00 40.66 185 GLN A N 1
ATOM 1479 C CA . GLN A 1 185 ? 34.469 -14.875 -28.862 1.00 42.27 185 GLN A CA 1
ATOM 1480 C C . GLN A 1 185 ? 34.506 -16.304 -29.404 1.00 45.99 185 GLN A C 1
ATOM 1481 O O . GLN A 1 185 ? 34.036 -17.259 -28.745 1.00 45.74 185 GLN A O 1
ATOM 1487 N N . ILE A 1 186 ? 35.045 -16.462 -30.627 1.00 49.01 186 ILE A N 1
ATOM 1488 C CA . ILE A 1 186 ? 35.051 -17.784 -31.272 1.00 51.45 186 ILE A CA 1
ATOM 1489 C C . ILE A 1 186 ? 36.010 -18.723 -30.482 1.00 51.32 186 ILE A C 1
ATOM 1490 O O . ILE A 1 186 ? 35.659 -19.862 -30.157 1.00 53.60 186 ILE A O 1
ATOM 1495 N N . ALA A 1 187 ? 37.191 -18.209 -30.136 1.00 52.02 187 ALA A N 1
ATOM 1496 C CA . ALA A 1 187 ? 38.145 -18.899 -29.248 1.00 50.04 187 ALA A CA 1
ATOM 1497 C C . ALA A 1 187 ? 37.518 -19.337 -28.010 1.00 50.21 187 ALA A C 1
ATOM 1498 O O . ALA A 1 187 ? 37.711 -20.443 -27.611 1.00 50.93 187 ALA A O 1
ATOM 1500 N N . LEU A 1 188 ? 36.775 -18.465 -27.345 1.00 51.24 188 LEU A N 1
ATOM 1501 C CA . LEU A 1 188 ? 36.088 -18.856 -26.106 1.00 51.71 188 LEU A CA 1
ATOM 1502 C C . LEU A 1 188 ? 34.878 -19.766 -26.161 1.00 52.91 188 LEU A C 1
ATOM 1503 O O . LEU A 1 188 ? 34.647 -20.570 -25.236 1.00 53.56 188 LEU A O 1
ATOM 1508 N N . TYR A 1 189 ? 34.024 -19.573 -27.177 1.00 54.92 189 TYR A N 1
ATOM 1509 C CA . TYR A 1 189 ? 32.709 -20.230 -27.188 1.00 55.99 189 TYR A CA 1
ATOM 1510 C C . TYR A 1 189 ? 32.460 -21.180 -28.353 1.00 58.25 189 TYR A C 1
ATOM 1511 O O . TYR A 1 189 ? 31.491 -21.921 -28.330 1.00 59.31 189 TYR A O 1
ATOM 1520 N N . GLY A 1 190 ? 33.318 -21.127 -29.374 1.00 60.35 190 GLY A N 1
ATOM 1521 C CA . GLY A 1 190 ? 33.165 -21.972 -30.529 1.00 61.07 190 GLY A CA 1
ATOM 1522 C C . GLY A 1 190 ? 32.460 -21.120 -31.569 1.00 62.86 190 GLY A C 1
ATOM 1523 O O . GLY A 1 190 ? 32.518 -21.456 -32.751 1.00 63.25 190 GLY A O 1
ATOM 1524 N N . GLY A 1 191 ? 31.808 -20.016 -31.168 1.00 62.41 191 GLY A N 1
ATOM 1525 C CA . GLY A 1 191 ? 31.366 -19.043 -32.166 1.00 61.83 191 GLY A CA 1
ATOM 1526 C C . GLY A 1 191 ? 31.120 -17.651 -31.604 1.00 62.07 191 GLY A C 1
ATOM 1527 O O . GLY A 1 191 ? 31.645 -17.339 -30.519 1.00 62.71 191 GLY A O 1
ATOM 1528 N N . VAL A 1 192 ? 30.320 -16.842 -32.308 1.00 59.92 192 VAL A N 1
ATOM 1529 C CA . VAL A 1 192 ? 30.007 -15.469 -31.917 1.00 58.85 192 VAL A CA 1
ATOM 1530 C C . VAL A 1 192 ? 28.921 -15.521 -30.843 1.00 57.65 192 VAL A C 1
ATOM 1531 O O . VAL A 1 192 ? 27.936 -16.321 -30.955 1.00 58.78 192 VAL A O 1
ATOM 1535 N N . LEU A 1 193 ? 29.111 -14.771 -29.753 1.00 53.21 193 LEU A N 1
ATOM 1536 C CA . LEU A 1 193 ? 28.134 -14.845 -28.666 1.00 51.15 193 LEU A CA 1
ATOM 1537 C C . LEU A 1 193 ? 26.816 -14.185 -29.130 1.00 50.56 193 LEU A C 1
ATOM 1538 O O . LEU A 1 193 ? 26.805 -13.075 -29.719 1.00 47.66 193 LEU A O 1
ATOM 1543 N N . VAL A 1 194 ? 25.704 -14.824 -28.854 1.00 50.98 194 VAL A N 1
ATOM 1544 C CA . VAL A 1 194 ? 24.448 -14.192 -29.234 1.00 51.17 194 VAL A CA 1
ATOM 1545 C C . VAL A 1 194 ? 23.609 -14.101 -28.023 1.00 50.77 194 VAL A C 1
ATOM 1546 O O . VAL A 1 194 ? 23.302 -15.149 -27.461 1.00 49.71 194 VAL A O 1
ATOM 1550 N N . GLU A 1 195 ? 23.251 -12.870 -27.626 1.00 50.51 195 GLU A N 1
ATOM 1551 C CA . GLU A 1 195 ? 22.396 -12.662 -26.466 1.00 52.26 195 GLU A CA 1
ATOM 1552 C C . GLU A 1 195 ? 20.890 -12.445 -26.867 1.00 55.08 195 GLU A C 1
ATOM 1553 O O . GLU A 1 195 ? 20.602 -11.656 -27.729 1.00 54.05 195 GLU A O 1
ATOM 1559 N N . GLN A 1 196 ? 19.963 -13.101 -26.176 1.00 59.14 196 GLN A N 1
ATOM 1560 C CA . GLN A 1 196 ? 18.530 -12.928 -26.339 1.00 62.30 196 GLN A CA 1
ATOM 1561 C C . GLN A 1 196 ? 17.909 -11.902 -25.383 1.00 64.44 196 GLN A C 1
ATOM 1562 O O . GLN A 1 196 ? 18.224 -11.903 -24.196 1.00 64.97 196 GLN A O 1
ATOM 1568 N N . ARG A 1 197 ? 17.077 -10.995 -25.893 1.00 66.52 197 ARG A N 1
ATOM 1569 C CA . ARG A 1 197 ? 16.175 -10.175 -25.044 1.00 68.04 197 ARG A CA 1
ATOM 1570 C C . ARG A 1 197 ? 14.674 -10.373 -25.413 1.00 68.70 197 ARG A C 1
ATOM 1571 O O . ARG A 1 197 ? 14.316 -11.016 -26.463 1.00 68.08 197 ARG A O 1
#

B-factor: mean 47.45, std 15.68, range [22.43, 104.33]